Protein AF-A0A8H3QFB9-F1 (afdb_monomer)

Organism: NCBI:txid94130

Foldseek 3Di:
DKAKDFDADPVRHTPDIDIDDDPDDDDPLVSDLCNVVVVVVVDDPPDDDDDDDPPPLNVVLVVLVVVLVVLVVVVVLVVVLVVPPVVVCPVVDDDDDDCVVSVCVVVVVVPPDDPPDPVSVVVVVVSVCSVVQVPPWLVVVCVVCVVVNPPQAPPQQSPHRTGPVCVVPVPSCPVVVVVVVVVSVVVSVVSVVVSVVSSVVPPDD

Sequence (205 aa):
MGTGWVILNEEEEVMLECSSSITDWPSSIRAELVAILSAILVLQTGQKVNIFTDSQAAIDSIKHIRKFMDNLCEATLDAVWSFNRVYRSIFSEPIDIIEIEVIWALFKKNTGFNCTTSTINNRFIKYLKLTNYLLSTLEIMKERRYNLYGDIKCRVCYEENENDNHIIYCQQFKKKWLTVANNIMCKHNQLPKEILSQEKHIQLN

Mean predicted aligned error: 14.08 Å

InterPro domains:
  IPR012337 Ribonuclease H-like superfamily [SSF53098] (2-64)
  IPR036397 Ribonuclease H superfamily [G3DSA:3.30.420.10] (1-93)

pLDDT: mean 76.9, std 14.03, range [30.38, 94.25]

Secondary structure (DSSP, 8-state):
-EEEEEEE-TTS-EEEEEEEE--SS--HHHHHHHHHHHHHHHSPTT-------S-HHHHHHHHHHHHHHHHHHHHHHHHHHHH--GGGTGGGS--S---HHHHHHHHHTTTT--S-SHHHHHHHHHHHHHHTT-S--HHHHHHHHHHHHTT---TTTSSS---HHHHHH-GGGHHHHHHHHHHHHHHHHHHHHHHHHHHHHT---

Radius of gyration: 25.37 Å; Cα contacts (8 Å, |Δi|>4): 126; chains: 1; bounding box: 59×43×66 Å

Structure (mmCIF, N/CA/C/O backbone):
data_AF-A0A8H3QFB9-F1
#
_entry.id   AF-A0A8H3QFB9-F1
#
loop_
_atom_site.group_PDB
_atom_site.id
_atom_site.type_symbol
_atom_site.label_atom_id
_atom_site.label_alt_id
_atom_site.label_comp_id
_atom_site.label_asym_id
_atom_site.label_entity_id
_atom_site.label_seq_id
_atom_site.pdbx_PDB_ins_code
_atom_site.Cartn_x
_atom_site.Cartn_y
_atom_site.Cartn_z
_atom_site.occupancy
_atom_site.B_iso_or_equiv
_atom_site.auth_seq_id
_atom_site.auth_comp_id
_atom_site.auth_asym_id
_atom_site.auth_atom_id
_atom_site.pdbx_PDB_model_num
ATOM 1 N N . MET A 1 1 ? -12.890 -14.682 28.237 1.00 82.88 1 MET A N 1
ATOM 2 C CA . MET A 1 1 ? -12.831 -13.241 28.592 1.00 82.88 1 MET A CA 1
ATOM 3 C C . MET A 1 1 ? -14.130 -12.592 28.155 1.00 82.88 1 MET A C 1
ATOM 5 O O . MET A 1 1 ? -14.660 -13.018 27.135 1.00 82.88 1 MET A O 1
ATOM 9 N N . GLY A 1 2 ? -14.663 -11.646 28.930 1.00 86.94 2 GLY A N 1
ATOM 10 C CA . GLY A 1 2 ? -15.870 -10.907 28.546 1.00 86.94 2 GLY A CA 1
ATOM 11 C C . GLY A 1 2 ? -15.562 -9.888 27.451 1.00 86.94 2 GLY A C 1
ATOM 12 O O . GLY A 1 2 ? -14.459 -9.358 27.415 1.00 86.94 2 GLY A O 1
ATOM 13 N N . THR A 1 3 ? -16.512 -9.651 26.557 1.00 90.25 3 THR A N 1
ATOM 14 C CA . THR A 1 3 ? -16.472 -8.598 25.536 1.00 90.25 3 THR A CA 1
ATOM 15 C C . THR A 1 3 ? -17.850 -7.950 25.486 1.00 90.25 3 THR A C 1
ATOM 17 O O . THR A 1 3 ? -18.864 -8.636 25.637 1.00 90.25 3 THR A O 1
ATOM 20 N N . GLY A 1 4 ? -17.907 -6.636 25.324 1.00 91.00 4 GLY A N 1
ATOM 21 C CA . GLY A 1 4 ? -19.175 -5.932 25.273 1.00 91.00 4 GLY A CA 1
ATOM 22 C C . GLY A 1 4 ? -19.023 -4.503 24.794 1.00 91.00 4 GLY A C 1
ATOM 23 O O . GLY A 1 4 ? -17.932 -3.941 24.814 1.00 91.00 4 GLY A O 1
ATOM 24 N N . TRP A 1 5 ? -20.126 -3.945 24.322 1.00 94.00 5 TRP A N 1
ATOM 25 C CA . TRP A 1 5 ? -20.202 -2.586 23.806 1.00 94.00 5 TRP A CA 1
ATOM 26 C C . TRP A 1 5 ? -21.625 -2.060 23.942 1.00 94.00 5 TRP A C 1
ATOM 28 O O . TRP A 1 5 ? -22.583 -2.827 24.055 1.00 94.00 5 TRP A O 1
ATOM 38 N N . VAL A 1 6 ? -21.746 -0.737 23.901 1.00 94.25 6 VAL A N 1
ATOM 39 C CA . VAL A 1 6 ? -23.019 -0.022 23.943 1.00 94.25 6 VAL A CA 1
ATOM 40 C C . VAL A 1 6 ? -22.997 1.058 22.862 1.00 94.25 6 VAL A C 1
ATOM 42 O O . VAL A 1 6 ? -22.001 1.763 22.706 1.00 94.25 6 VAL A O 1
ATOM 45 N N . ILE A 1 7 ? -24.077 1.163 22.094 1.00 91.94 7 ILE A N 1
ATOM 46 C CA . ILE A 1 7 ? -24.324 2.230 21.124 1.00 91.94 7 ILE A CA 1
ATOM 47 C C . ILE A 1 7 ? -25.283 3.219 21.773 1.00 91.94 7 ILE A C 1
ATOM 49 O O . ILE A 1 7 ? -26.363 2.835 22.226 1.00 91.94 7 ILE A O 1
ATOM 53 N N . LEU A 1 8 ? -24.882 4.486 21.788 1.00 90.88 8 LEU A N 1
ATOM 54 C CA . LEU A 1 8 ? -25.656 5.588 22.343 1.00 90.88 8 LEU A CA 1
ATOM 55 C C . LEU A 1 8 ? -26.260 6.439 21.219 1.00 90.88 8 LEU A C 1
ATOM 57 O O . LEU A 1 8 ? -25.670 6.543 20.139 1.00 90.88 8 LEU A O 1
ATOM 61 N N . ASN A 1 9 ? -27.418 7.049 21.474 1.00 86.69 9 ASN A N 1
ATOM 62 C CA . ASN A 1 9 ? -27.975 8.098 20.618 1.00 86.69 9 ASN A CA 1
ATOM 63 C C . ASN A 1 9 ? -27.290 9.458 20.893 1.00 86.69 9 ASN A C 1
ATOM 65 O O . ASN A 1 9 ? -26.352 9.556 21.686 1.00 86.69 9 ASN A O 1
ATOM 69 N N . GLU A 1 10 ? -27.749 10.521 20.226 1.00 84.25 10 GLU A N 1
ATOM 70 C CA . GLU A 1 10 ? -27.222 11.883 20.426 1.00 84.25 10 GLU A CA 1
ATOM 71 C C . GLU A 1 10 ? -27.483 12.443 21.837 1.00 84.25 10 GLU A C 1
ATOM 73 O O . GLU A 1 10 ? -26.782 13.353 22.270 1.00 84.25 10 GLU A O 1
ATOM 78 N N . GLU A 1 11 ? -28.453 11.882 22.558 1.00 89.81 11 GLU A N 1
ATOM 79 C CA . GLU A 1 11 ? -28.841 12.254 23.923 1.00 89.81 11 GLU A CA 1
ATOM 80 C C . GLU A 1 11 ? -28.159 11.364 24.986 1.00 89.81 11 GLU A C 1
ATOM 82 O O . GLU A 1 11 ? -28.537 11.389 26.153 1.00 89.81 11 GLU A O 1
ATOM 87 N N . GLU A 1 12 ? -27.142 10.588 24.588 1.00 84.06 12 GLU A N 1
ATOM 88 C CA . GLU A 1 12 ? -26.411 9.622 25.425 1.00 84.06 12 GLU A CA 1
ATOM 89 C C . GLU A 1 12 ? -27.271 8.473 25.992 1.00 84.06 12 GLU A C 1
ATOM 91 O O . GLU A 1 12 ? -26.855 7.758 26.905 1.00 84.06 12 GLU A O 1
ATOM 96 N N . GLU A 1 13 ? -28.448 8.227 25.420 1.00 87.38 13 GLU A N 1
ATOM 97 C CA . GLU A 1 13 ? -29.296 7.094 25.782 1.00 87.38 13 GLU A CA 1
ATOM 98 C C . GLU A 1 13 ? -28.889 5.824 25.031 1.00 87.38 13 GLU A C 1
ATOM 100 O O . GLU A 1 13 ? -28.522 5.843 23.852 1.00 87.38 13 GLU A O 1
ATOM 105 N N . VAL A 1 14 ? -29.002 4.683 25.712 1.00 89.81 14 VAL A N 1
ATOM 106 C CA . VAL A 1 14 ? -28.642 3.373 25.163 1.00 89.81 14 VAL A CA 1
ATOM 107 C C . VAL A 1 14 ? -29.623 2.951 24.070 1.00 89.81 14 VAL A C 1
ATOM 109 O O . VAL A 1 14 ? -30.785 2.658 24.340 1.00 89.81 14 VAL A O 1
ATOM 112 N N . MET A 1 15 ? -29.135 2.855 22.833 1.00 88.94 15 MET A N 1
ATOM 113 C CA . MET A 1 15 ? -29.892 2.315 21.699 1.00 88.94 15 MET A CA 1
ATOM 114 C C . MET A 1 15 ? -29.749 0.800 21.575 1.00 88.94 15 MET A C 1
ATOM 116 O O . MET A 1 15 ? -30.702 0.097 21.245 1.00 88.94 15 MET A O 1
ATOM 120 N N . LEU A 1 16 ? -28.527 0.307 21.767 1.00 89.94 16 LEU A N 1
ATOM 121 C CA . LEU A 1 16 ? -28.176 -1.097 21.610 1.00 89.94 16 LEU A CA 1
ATOM 122 C C . LEU A 1 16 ? -27.016 -1.433 22.530 1.00 89.94 16 LEU A C 1
ATOM 124 O O . LEU A 1 16 ? -26.072 -0.661 22.656 1.00 89.94 16 LEU A O 1
ATOM 128 N N . GLU A 1 17 ? -27.054 -2.621 23.106 1.00 92.38 17 GLU A N 1
ATOM 129 C CA . GLU A 1 17 ? -25.965 -3.155 23.905 1.00 92.38 17 GLU A CA 1
ATOM 130 C C . GLU A 1 17 ? -25.707 -4.608 23.532 1.00 92.38 17 GLU A C 1
ATOM 132 O O . GLU A 1 17 ? -26.606 -5.353 23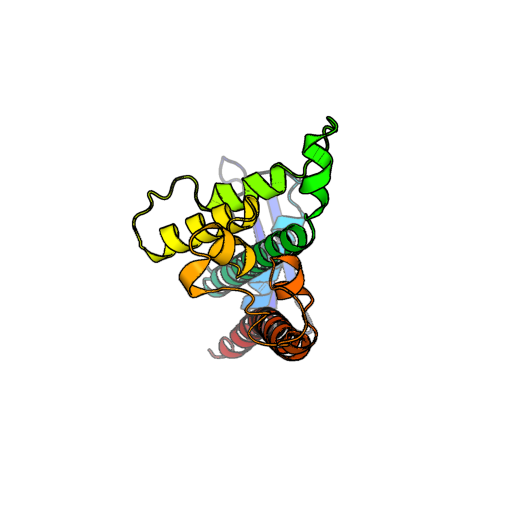.133 1.00 92.38 17 GLU A O 1
ATOM 137 N N . CYS A 1 18 ? -24.452 -5.014 23.654 1.00 91.88 18 CYS A N 1
ATOM 138 C CA . CYS A 1 18 ? -24.047 -6.393 23.484 1.00 91.88 18 CYS A CA 1
ATOM 139 C C . CYS A 1 18 ? -23.084 -6.760 24.601 1.00 91.88 18 CYS A C 1
ATOM 141 O O . CYS A 1 18 ? -22.147 -6.023 24.901 1.00 91.88 18 CYS A O 1
ATOM 143 N N . SER A 1 19 ? -23.296 -7.931 25.190 1.00 91.12 19 SER A N 1
ATOM 144 C CA . SER A 1 19 ? -22.340 -8.567 26.084 1.00 91.12 19 SER A CA 1
ATOM 145 C C . SER A 1 19 ? -22.215 -10.034 25.698 1.00 91.12 19 SER A C 1
ATOM 147 O O . SER A 1 19 ? -23.200 -10.730 25.451 1.00 91.12 19 SER A O 1
ATOM 149 N N . SER A 1 20 ? -20.983 -10.511 25.579 1.00 88.56 20 SER A N 1
ATOM 150 C CA . SER A 1 20 ? -20.698 -11.905 25.266 1.00 88.56 20 SER A CA 1
ATOM 151 C C . SER A 1 20 ? -19.375 -12.340 25.886 1.00 88.56 20 SER A C 1
ATOM 153 O O . SER A 1 20 ? -18.656 -11.557 26.514 1.00 88.56 20 SER A O 1
ATOM 155 N N . SER A 1 21 ? -19.055 -13.624 25.756 1.00 87.44 21 SER A N 1
ATOM 156 C CA . SER A 1 21 ? -17.785 -14.171 26.212 1.00 87.44 21 SER A CA 1
ATOM 157 C C . SER A 1 21 ? -17.059 -14.860 25.065 1.00 87.44 21 SER A C 1
ATOM 159 O O . SER A 1 21 ? -17.649 -15.587 24.272 1.00 87.44 21 SER A O 1
ATOM 161 N N . ILE A 1 22 ? -15.754 -14.616 24.982 1.00 83.56 22 ILE A N 1
ATOM 162 C CA . ILE A 1 22 ? -14.868 -15.304 24.045 1.00 83.56 22 ILE A CA 1
ATOM 163 C C . ILE A 1 22 ? -14.339 -16.557 24.735 1.00 83.56 22 ILE A C 1
ATOM 165 O O . ILE A 1 22 ? -13.673 -16.458 25.780 1.00 83.56 22 ILE A O 1
ATOM 169 N N . THR A 1 23 ? -14.628 -17.711 24.134 1.00 79.44 23 THR A N 1
ATOM 170 C CA . THR A 1 23 ? -14.098 -19.026 24.509 1.00 79.44 23 THR A CA 1
ATOM 171 C C . THR A 1 23 ? -12.857 -19.369 23.677 1.00 79.44 23 THR A C 1
ATOM 173 O O . THR A 1 23 ? -12.558 -18.715 22.680 1.00 79.44 23 THR A O 1
ATOM 176 N N . ASP A 1 24 ? -12.083 -20.358 24.128 1.00 76.75 24 ASP A N 1
ATOM 177 C CA . ASP A 1 24 ? -10.921 -20.953 23.436 1.00 76.75 24 ASP A CA 1
ATOM 178 C C . ASP A 1 24 ? -9.640 -20.100 23.342 1.00 76.75 24 ASP A C 1
ATOM 180 O O . ASP A 1 24 ? -8.546 -20.640 23.495 1.00 76.75 24 ASP A O 1
ATOM 184 N N . TRP A 1 25 ? -9.730 -18.776 23.169 1.00 68.12 25 TRP A N 1
ATOM 185 C CA . TRP A 1 25 ? -8.552 -17.898 23.028 1.00 68.12 25 TRP A CA 1
ATOM 186 C C . TRP A 1 25 ? -8.627 -16.608 23.869 1.00 68.12 25 TRP A C 1
ATOM 188 O O . TRP A 1 25 ? -8.641 -15.502 23.315 1.00 68.12 25 TRP A O 1
ATOM 198 N N . PRO A 1 26 ? -8.669 -16.706 25.211 1.00 72.31 26 PRO A N 1
ATOM 199 C CA . PRO A 1 26 ? -8.876 -15.554 26.082 1.00 72.31 26 PRO A CA 1
ATOM 200 C C . PRO A 1 26 ? -7.644 -14.629 26.120 1.00 72.31 26 PRO A C 1
ATOM 202 O O . PRO A 1 26 ? -6.611 -14.965 26.691 1.00 72.31 26 PRO A O 1
ATOM 205 N N . SER A 1 27 ? -7.769 -13.431 25.546 1.00 83.88 27 SER A N 1
ATOM 206 C CA . SER A 1 27 ? -6.822 -12.317 25.692 1.00 83.88 27 SER A CA 1
ATOM 207 C C . SER A 1 27 ? -7.600 -11.008 25.789 1.00 83.88 27 SER A C 1
ATOM 209 O O . SER A 1 27 ? -8.580 -10.839 25.062 1.00 83.88 27 SER A O 1
ATOM 211 N N . SER A 1 28 ? -7.155 -10.094 26.657 1.00 81.12 28 SER A N 1
ATOM 212 C CA . SER A 1 28 ? -7.817 -8.800 26.874 1.00 81.12 28 SER A CA 1
ATOM 213 C C . SER A 1 28 ? -7.890 -7.999 25.568 1.00 81.12 28 SER A C 1
ATOM 215 O O . SER A 1 28 ? -8.970 -7.628 25.129 1.00 81.12 28 SER A O 1
ATOM 217 N N . ILE A 1 29 ? -6.785 -7.905 24.819 1.00 83.31 29 ILE A N 1
ATOM 218 C CA . ILE A 1 29 ? -6.758 -7.220 23.511 1.00 83.31 29 ILE A CA 1
ATOM 219 C C . ILE A 1 29 ? -7.732 -7.838 22.510 1.00 83.31 29 ILE A C 1
ATOM 221 O O . ILE A 1 29 ? -8.355 -7.125 21.730 1.00 83.31 29 ILE A O 1
ATOM 225 N N . ARG A 1 30 ? -7.870 -9.167 22.507 1.00 83.81 30 ARG A N 1
ATOM 226 C CA . ARG A 1 30 ? -8.796 -9.842 21.590 1.00 83.81 30 ARG A CA 1
ATOM 227 C C . ARG A 1 30 ? -10.241 -9.549 21.953 1.00 83.81 30 ARG A C 1
ATOM 229 O O . ARG A 1 30 ? -11.041 -9.348 21.051 1.00 83.81 30 ARG A O 1
ATOM 236 N N . ALA A 1 31 ? -10.561 -9.493 23.243 1.00 87.88 31 ALA A N 1
ATOM 237 C CA . ALA A 1 31 ? -11.881 -9.086 23.702 1.00 87.88 31 ALA A CA 1
ATOM 238 C C . ALA A 1 31 ? -12.228 -7.657 23.271 1.00 87.88 31 ALA A C 1
ATOM 240 O O . ALA A 1 31 ? -13.331 -7.436 22.774 1.00 87.88 31 ALA A O 1
ATOM 241 N N . GLU A 1 32 ? -11.267 -6.741 23.360 1.00 88.69 32 GLU A N 1
ATOM 242 C CA . GLU A 1 32 ? -11.412 -5.348 22.925 1.00 88.69 32 GLU A CA 1
ATOM 243 C C . GLU A 1 32 ? -11.567 -5.229 21.401 1.00 88.69 32 GLU A C 1
ATOM 245 O O . GLU A 1 32 ? -12.489 -4.588 20.900 1.00 88.69 32 GLU A O 1
ATOM 250 N N . LEU A 1 33 ? -10.716 -5.910 20.626 1.00 88.56 33 LEU A N 1
ATOM 251 C CA . LEU A 1 33 ? -10.814 -5.910 19.163 1.00 88.56 33 LEU A CA 1
ATOM 252 C C . LEU A 1 33 ? -12.122 -6.546 18.672 1.00 88.56 33 LEU A C 1
ATOM 254 O O . LEU A 1 33 ? -12.715 -6.054 17.714 1.00 88.56 33 LEU A O 1
ATOM 258 N N . VAL A 1 34 ? -12.592 -7.613 19.325 1.00 89.31 34 VAL A N 1
ATOM 259 C CA . VAL A 1 34 ? -13.883 -8.248 19.019 1.00 89.31 34 VAL A CA 1
ATOM 260 C C . VAL A 1 34 ? -15.050 -7.345 19.415 1.00 89.31 34 VAL A C 1
ATOM 262 O O . VAL A 1 34 ? -16.023 -7.290 18.663 1.00 89.31 34 VAL A O 1
ATOM 265 N N . ALA A 1 35 ? -14.958 -6.595 20.518 1.00 91.50 35 ALA A N 1
ATOM 266 C CA . ALA A 1 35 ? -15.971 -5.603 20.883 1.00 91.50 35 ALA A CA 1
ATOM 267 C C . ALA A 1 35 ? -16.107 -4.548 19.775 1.00 91.50 35 ALA A C 1
ATOM 269 O O . ALA A 1 35 ? -17.200 -4.326 19.261 1.00 91.50 35 ALA A O 1
ATOM 270 N N . ILE A 1 36 ? -14.983 -3.983 19.323 1.00 91.75 36 ILE A N 1
ATOM 271 C CA . ILE A 1 36 ? -14.958 -2.987 18.243 1.00 91.75 36 ILE A CA 1
ATOM 272 C C . ILE A 1 36 ? -15.485 -3.579 16.928 1.00 91.75 36 ILE A C 1
ATOM 274 O O . ILE A 1 36 ? -16.314 -2.965 16.259 1.00 91.75 36 ILE A O 1
ATOM 278 N N . LEU A 1 37 ? -15.022 -4.772 16.539 1.00 89.81 37 LEU A N 1
ATOM 279 C CA . LEU A 1 37 ? -15.422 -5.402 15.279 1.00 89.81 37 LEU A CA 1
ATOM 280 C C . LEU A 1 37 ? -16.913 -5.757 15.273 1.00 89.81 37 LEU A C 1
ATOM 282 O O . LEU A 1 37 ? -17.599 -5.487 14.290 1.00 89.81 37 LEU A O 1
ATOM 286 N N . SER A 1 38 ? -17.418 -6.337 16.363 1.00 90.56 38 SER A N 1
ATOM 287 C CA . SER A 1 38 ? -18.836 -6.683 16.488 1.00 90.56 38 SER A CA 1
ATOM 288 C C . SER A 1 38 ? -19.728 -5.444 16.534 1.00 90.56 38 SER A C 1
ATOM 290 O O . SER A 1 38 ? -20.775 -5.464 15.897 1.00 90.56 38 SER A O 1
ATOM 292 N N . ALA A 1 39 ? -19.293 -4.346 17.162 1.00 90.62 39 ALA A N 1
ATOM 293 C CA . ALA A 1 39 ? -20.000 -3.068 17.094 1.00 90.62 39 ALA A CA 1
ATOM 294 C C . ALA A 1 39 ? -20.088 -2.546 15.649 1.00 90.62 39 ALA A C 1
ATOM 296 O O . ALA A 1 39 ? -21.168 -2.184 15.193 1.00 90.62 39 ALA A O 1
ATOM 297 N N . ILE A 1 40 ? -18.981 -2.573 14.890 1.00 89.25 40 ILE A N 1
ATOM 298 C CA . ILE A 1 40 ? -18.956 -2.130 13.483 1.00 89.25 40 ILE A CA 1
ATOM 299 C C . ILE A 1 40 ? -19.872 -2.984 12.597 1.00 89.25 40 ILE A C 1
ATOM 301 O O . ILE A 1 40 ? -20.506 -2.446 11.694 1.00 89.25 40 ILE A O 1
ATOM 305 N N . LEU A 1 41 ? -19.968 -4.293 12.851 1.00 88.88 41 LEU A N 1
ATOM 306 C CA . LEU A 1 41 ? -20.817 -5.204 12.073 1.00 88.88 41 LEU A CA 1
ATOM 307 C C . LEU A 1 41 ? -22.317 -4.906 12.197 1.00 88.88 41 LEU A C 1
ATOM 309 O O . LEU A 1 41 ? -23.075 -5.266 11.299 1.00 88.88 41 LEU A O 1
ATOM 313 N N . VAL A 1 42 ? -22.746 -4.272 13.290 1.00 89.62 42 VAL A N 1
ATOM 314 C CA . VAL A 1 42 ? -24.153 -3.905 13.515 1.00 89.62 42 VAL A CA 1
ATOM 315 C C . VAL A 1 42 ? -24.489 -2.535 12.902 1.00 89.62 42 VAL A C 1
ATOM 317 O O . VAL A 1 42 ? -25.660 -2.227 12.684 1.00 89.62 42 VAL A O 1
ATOM 320 N N . LEU A 1 43 ? -23.481 -1.720 12.571 1.00 86.12 43 LEU A N 1
ATOM 321 C CA . LEU A 1 43 ? -23.670 -0.420 11.924 1.00 86.12 43 LEU A CA 1
ATOM 322 C C . LEU A 1 43 ? -24.014 -0.574 10.437 1.00 86.12 43 LEU A C 1
ATOM 324 O O . LEU A 1 43 ? -23.492 -1.446 9.740 1.00 86.12 43 LEU A O 1
ATOM 328 N N . GLN A 1 44 ? -24.858 0.319 9.914 1.00 81.06 44 GLN A N 1
ATOM 329 C CA . GLN A 1 44 ? -25.160 0.346 8.484 1.00 81.06 44 GLN A CA 1
ATOM 330 C C . GLN A 1 44 ? -23.994 0.952 7.694 1.00 81.06 44 GLN A C 1
ATOM 332 O O . GLN A 1 44 ? -23.303 1.876 8.136 1.00 81.06 44 GLN A O 1
ATOM 337 N N . THR A 1 45 ? -23.797 0.465 6.470 1.00 82.50 45 THR A N 1
ATOM 338 C CA . THR A 1 45 ? -22.771 0.986 5.563 1.00 82.50 45 THR A CA 1
ATOM 339 C C . THR A 1 45 ? -23.006 2.466 5.256 1.00 82.50 45 THR A C 1
ATOM 341 O O . THR A 1 45 ? -24.103 2.847 4.856 1.00 82.50 45 THR A O 1
ATOM 344 N N . GLY A 1 46 ? -21.964 3.292 5.386 1.00 77.81 46 GLY A N 1
ATOM 345 C CA . GLY A 1 46 ? -22.009 4.726 5.068 1.00 77.81 46 GLY A CA 1
ATOM 346 C C . GLY A 1 46 ? -22.300 5.646 6.258 1.00 77.81 46 GLY A C 1
ATOM 347 O O . GLY A 1 46 ? -22.214 6.864 6.109 1.00 77.81 46 GLY A O 1
ATOM 348 N N . GLN A 1 47 ? -22.585 5.100 7.443 1.00 81.25 47 GLN A N 1
ATOM 349 C CA . GLN A 1 47 ? -22.733 5.896 8.660 1.00 81.25 47 GLN A CA 1
ATOM 350 C C . GLN A 1 47 ? -21.369 6.335 9.213 1.00 81.25 47 GLN A C 1
ATOM 352 O O . GLN A 1 47 ? -20.389 5.587 9.182 1.00 81.25 47 GLN A O 1
ATOM 357 N N . LYS A 1 48 ? -21.305 7.560 9.746 1.00 85.94 48 LYS A N 1
ATOM 358 C CA . LYS A 1 48 ? -20.132 8.071 10.462 1.00 85.94 48 LYS A CA 1
ATOM 359 C C . LYS A 1 48 ? -20.350 7.877 11.958 1.00 85.94 48 LYS A C 1
ATOM 361 O O . LYS A 1 48 ? -21.258 8.478 12.519 1.00 85.94 48 LYS A O 1
ATOM 366 N N . VAL A 1 49 ? -19.506 7.064 12.586 1.00 85.31 49 VAL A N 1
ATOM 367 C CA . VAL A 1 49 ? -19.618 6.713 14.008 1.00 85.31 49 VAL A CA 1
ATOM 368 C C . VAL A 1 49 ? -18.298 6.980 14.721 1.00 85.31 49 VAL A C 1
ATOM 370 O O . VAL A 1 49 ? -17.224 6.738 14.167 1.00 85.31 49 VAL A O 1
ATOM 373 N N . ASN A 1 50 ? -18.391 7.483 15.950 1.00 89.62 50 ASN A N 1
ATOM 374 C CA . ASN A 1 50 ? -17.257 7.652 16.851 1.00 89.62 50 ASN A CA 1
ATOM 375 C C . ASN A 1 50 ? -17.242 6.477 17.834 1.00 89.62 50 ASN A C 1
ATOM 377 O O . ASN A 1 50 ? -18.205 6.276 18.566 1.00 89.62 50 ASN A O 1
ATOM 381 N N . ILE A 1 51 ? -16.160 5.698 17.833 1.00 90.19 51 ILE A N 1
ATOM 382 C CA . ILE A 1 51 ? -15.973 4.570 18.753 1.00 90.19 51 ILE A CA 1
ATOM 383 C C . ILE A 1 51 ? -15.022 5.016 19.859 1.00 90.19 51 ILE A C 1
ATOM 385 O O . ILE A 1 51 ? -13.912 5.470 19.570 1.00 90.19 51 ILE A O 1
ATOM 389 N N . PHE A 1 52 ? -15.449 4.860 21.109 1.00 91.25 52 PHE A N 1
ATOM 390 C CA . PHE A 1 52 ? -14.649 5.151 22.294 1.00 91.25 52 PHE A CA 1
ATOM 391 C C . PHE A 1 52 ? -14.241 3.837 22.964 1.00 91.25 52 PHE A C 1
ATOM 393 O O . PHE A 1 52 ? -15.072 2.965 23.192 1.00 91.25 52 PHE A O 1
ATOM 400 N N . THR A 1 53 ? -12.950 3.687 23.243 1.00 91.06 53 THR A N 1
ATOM 401 C CA . THR A 1 53 ? -12.364 2.540 23.950 1.00 91.06 53 THR A CA 1
ATOM 402 C C . THR A 1 53 ? -11.198 3.057 24.785 1.00 91.06 53 THR A C 1
ATOM 404 O O . THR A 1 53 ? -10.482 3.968 24.361 1.00 91.06 53 THR A O 1
ATOM 407 N N . ASP A 1 54 ? -11.019 2.501 25.976 1.00 90.50 54 ASP A N 1
ATOM 408 C CA . ASP A 1 54 ? -9.877 2.751 26.857 1.00 90.50 54 ASP A CA 1
ATOM 409 C C . ASP A 1 54 ? -8.674 1.847 26.522 1.00 90.50 54 ASP A C 1
ATOM 411 O O . ASP A 1 54 ? -7.558 2.068 27.002 1.00 90.50 54 ASP A O 1
ATOM 415 N N . SER A 1 55 ? -8.860 0.867 25.633 1.00 89.81 55 SER A N 1
ATOM 416 C CA . SER A 1 55 ? -7.816 -0.056 25.205 1.00 89.81 55 SER A CA 1
ATOM 417 C C . SER A 1 55 ? -6.859 0.585 24.200 1.00 89.81 55 SER A C 1
ATOM 419 O O . SER A 1 55 ? -6.994 0.470 22.976 1.00 89.81 55 SER A O 1
ATOM 421 N N . GLN A 1 56 ? -5.809 1.219 24.725 1.00 86.12 56 GLN A N 1
ATOM 422 C CA . GLN A 1 56 ? -4.733 1.799 23.915 1.00 86.12 56 GLN A CA 1
ATOM 423 C C . GLN A 1 56 ? -4.086 0.763 22.974 1.00 86.12 56 GLN A C 1
ATOM 425 O O . GLN A 1 56 ? -3.780 1.068 21.821 1.00 86.12 56 GLN A O 1
ATOM 430 N N . ALA A 1 57 ? -3.957 -0.489 23.423 1.00 85.31 57 ALA A N 1
ATOM 431 C CA . ALA A 1 57 ? -3.424 -1.583 22.614 1.00 85.31 57 ALA A CA 1
ATOM 432 C C . ALA A 1 57 ? -4.314 -1.924 21.401 1.00 85.31 57 ALA A C 1
ATOM 434 O O . ALA A 1 57 ? -3.796 -2.187 20.310 1.00 85.31 57 ALA A O 1
ATOM 435 N N . ALA A 1 58 ? -5.644 -1.889 21.555 1.00 86.75 58 ALA A N 1
ATOM 436 C CA . ALA A 1 58 ? -6.575 -2.086 20.444 1.00 86.75 58 ALA A CA 1
ATOM 437 C C . ALA A 1 58 ? -6.496 -0.924 19.440 1.00 86.75 58 ALA A C 1
ATOM 439 O O . ALA A 1 58 ? -6.416 -1.153 18.228 1.00 86.75 58 ALA A O 1
ATOM 440 N N . ILE A 1 59 ? -6.426 0.319 19.936 1.00 88.38 59 ILE A N 1
ATOM 441 C CA . ILE A 1 59 ? -6.256 1.523 19.108 1.00 88.38 59 ILE A CA 1
ATOM 442 C C . ILE A 1 59 ? -4.985 1.425 18.258 1.00 88.38 59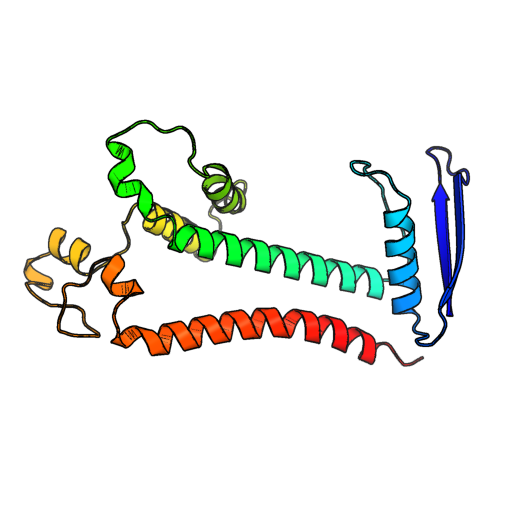 ILE A C 1
ATOM 444 O O . ILE A 1 59 ? -5.021 1.671 17.047 1.00 88.38 59 ILE A O 1
ATOM 448 N N . ASP A 1 60 ? -3.858 1.070 18.870 1.00 87.25 60 ASP A N 1
ATOM 449 C CA . ASP A 1 60 ? -2.580 1.008 18.165 1.00 87.25 60 ASP A CA 1
ATOM 450 C C . ASP A 1 60 ? -2.557 -0.129 17.138 1.00 87.25 60 ASP A C 1
ATOM 452 O O . ASP A 1 60 ? -2.142 0.089 15.996 1.00 87.25 60 ASP A O 1
ATOM 456 N N . SER A 1 61 ? -3.131 -1.288 17.468 1.00 84.69 61 SER A N 1
ATO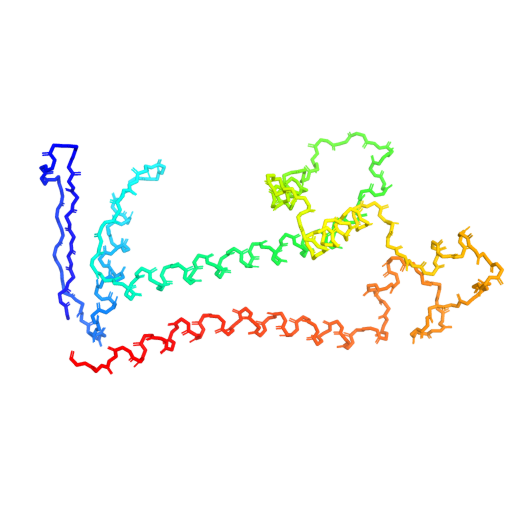M 457 C CA . SER A 1 61 ? -3.302 -2.402 16.524 1.00 84.69 61 SER A CA 1
ATOM 458 C C . SER A 1 61 ? -4.089 -1.980 15.273 1.00 84.69 61 SER A C 1
ATOM 460 O O . SER A 1 61 ? -3.653 -2.225 14.145 1.00 84.69 61 SER A O 1
ATOM 462 N N . ILE A 1 62 ? -5.206 -1.260 15.438 1.00 87.31 62 ILE A N 1
ATOM 463 C CA . ILE A 1 62 ? -6.018 -0.751 14.318 1.00 87.31 62 ILE A CA 1
ATOM 464 C C . ILE A 1 62 ? -5.237 0.269 13.475 1.00 87.31 62 ILE A C 1
ATOM 466 O O . ILE A 1 62 ? -5.298 0.231 12.242 1.00 87.31 62 ILE A O 1
ATOM 470 N N . LYS A 1 63 ? -4.469 1.172 14.104 1.00 86.81 63 LYS A N 1
ATOM 471 C CA . LYS A 1 63 ? -3.604 2.122 13.377 1.00 86.81 63 LYS A CA 1
ATOM 472 C C . LYS A 1 63 ? -2.558 1.394 12.532 1.00 86.81 63 LYS A C 1
ATOM 474 O O . LYS A 1 63 ? -2.325 1.785 11.385 1.00 86.81 63 LYS A O 1
ATOM 479 N N . HIS A 1 64 ? -1.950 0.338 13.068 1.00 83.12 64 HIS A N 1
ATOM 480 C CA . HIS A 1 64 ? -0.987 -0.482 12.337 1.00 83.12 64 HIS A CA 1
ATOM 481 C C . HIS A 1 64 ? -1.626 -1.184 11.133 1.00 83.12 64 HIS A C 1
ATOM 483 O O . HIS A 1 64 ? -1.063 -1.126 10.037 1.00 83.12 64 HIS A O 1
ATOM 489 N N . ILE A 1 65 ? -2.823 -1.762 11.293 1.00 82.62 65 ILE A N 1
ATOM 490 C CA . ILE A 1 65 ? -3.583 -2.374 10.190 1.00 82.62 65 ILE A CA 1
ATOM 491 C C . ILE A 1 65 ? -3.905 -1.338 9.107 1.00 82.62 65 ILE A C 1
ATOM 493 O O . ILE A 1 65 ? -3.687 -1.596 7.926 1.00 82.62 65 ILE A O 1
ATOM 497 N N . ARG A 1 66 ? -4.357 -0.136 9.482 1.00 83.62 66 ARG A N 1
ATOM 498 C CA . ARG A 1 66 ? -4.641 0.935 8.513 1.00 83.62 66 ARG A CA 1
ATOM 499 C C . ARG A 1 66 ? -3.399 1.322 7.712 1.00 83.62 66 ARG A C 1
ATOM 501 O O . ARG A 1 66 ? -3.449 1.363 6.490 1.00 83.62 66 ARG A O 1
ATOM 508 N N . LYS A 1 67 ? -2.263 1.509 8.389 1.00 82.00 67 LYS A N 1
ATOM 509 C CA . LYS A 1 67 ? -0.982 1.802 7.732 1.00 82.00 67 LYS A CA 1
ATOM 510 C C . LYS A 1 67 ? -0.542 0.673 6.796 1.00 82.00 67 LYS A C 1
ATOM 512 O O . LYS A 1 67 ? 0.024 0.935 5.737 1.00 82.00 67 LYS A O 1
ATOM 517 N N . PHE A 1 68 ? -0.776 -0.582 7.181 1.00 78.31 68 PHE A N 1
ATOM 518 C CA . PHE A 1 68 ? -0.516 -1.732 6.320 1.00 78.31 68 PHE A CA 1
ATOM 519 C C . PHE A 1 68 ? -1.365 -1.685 5.042 1.00 78.31 68 PHE A C 1
ATOM 521 O O . PHE A 1 68 ? -0.813 -1.816 3.949 1.00 78.31 68 PHE A O 1
ATOM 528 N N . MET A 1 69 ? -2.669 -1.429 5.180 1.00 76.81 69 MET A N 1
ATOM 529 C CA . MET A 1 69 ? -3.598 -1.280 4.056 1.00 76.81 69 MET A CA 1
ATOM 530 C C . MET A 1 69 ? -3.190 -0.130 3.131 1.00 76.81 69 MET A C 1
ATOM 532 O O . MET A 1 69 ? -3.114 -0.327 1.922 1.00 76.81 69 MET A O 1
ATOM 536 N N . ASP A 1 70 ? -2.828 1.031 3.682 1.00 78.38 70 ASP A N 1
ATOM 537 C CA . ASP A 1 70 ? -2.350 2.172 2.894 1.00 78.38 70 ASP A CA 1
ATOM 538 C C . ASP A 1 70 ? -1.101 1.816 2.076 1.00 78.38 70 ASP A C 1
ATOM 540 O O . ASP A 1 70 ? -1.000 2.171 0.902 1.00 78.38 70 ASP A O 1
ATOM 544 N N . ASN A 1 71 ? -0.155 1.083 2.672 1.00 76.75 71 ASN A N 1
ATOM 545 C CA . ASN A 1 71 ? 1.056 0.646 1.978 1.00 76.75 71 ASN A CA 1
ATOM 546 C C . ASN A 1 71 ? 0.759 -0.365 0.860 1.00 76.75 71 ASN A C 1
ATOM 548 O O . ASN A 1 71 ? 1.431 -0.339 -0.170 1.00 76.75 71 ASN A O 1
ATOM 552 N N . LEU A 1 72 ? -0.207 -1.270 1.053 1.00 74.81 72 LEU A N 1
ATOM 553 C CA . LEU A 1 72 ? -0.638 -2.206 0.010 1.00 74.81 72 LEU A CA 1
ATOM 554 C C . LEU A 1 72 ? -1.343 -1.483 -1.141 1.00 74.81 72 LEU A C 1
ATOM 556 O O . LEU A 1 72 ? -1.048 -1.761 -2.303 1.00 74.81 72 LEU A O 1
ATOM 560 N N . CYS A 1 73 ? -2.228 -0.535 -0.833 1.00 74.56 73 CYS A N 1
ATOM 561 C CA . CYS A 1 73 ? -2.869 0.308 -1.840 1.00 74.56 73 CYS A CA 1
ATOM 562 C C . CYS A 1 73 ? -1.825 1.080 -2.661 1.00 74.56 73 CYS A C 1
ATOM 564 O O . CYS A 1 73 ? -1.901 1.100 -3.881 1.00 74.56 73 CYS A O 1
ATOM 566 N N . GLU A 1 74 ? -0.785 1.633 -2.031 1.00 72.31 74 GLU A N 1
ATOM 567 C CA . GLU A 1 74 ? 0.302 2.285 -2.774 1.00 72.31 74 GLU A CA 1
ATOM 568 C C . GLU A 1 74 ? 1.068 1.327 -3.679 1.00 72.31 74 GLU A C 1
ATOM 570 O O . GLU A 1 74 ? 1.296 1.629 -4.846 1.00 72.31 74 GLU A O 1
ATOM 575 N N . ALA A 1 75 ? 1.452 0.160 -3.160 1.00 74.56 75 ALA A N 1
ATOM 576 C CA . ALA A 1 75 ? 2.199 -0.819 -3.939 1.00 74.56 75 ALA A CA 1
ATOM 577 C C . ALA A 1 75 ? 1.386 -1.344 -5.135 1.00 74.56 75 ALA A C 1
ATOM 579 O O . ALA A 1 75 ? 1.945 -1.586 -6.204 1.00 74.56 75 ALA A O 1
ATOM 580 N N . THR A 1 76 ? 0.072 -1.509 -4.966 1.00 70.88 76 THR A N 1
ATOM 581 C CA . THR A 1 76 ? -0.834 -1.928 -6.044 1.00 70.88 76 THR A CA 1
ATOM 582 C C . THR A 1 76 ? -1.026 -0.828 -7.081 1.00 70.88 76 THR A C 1
ATOM 584 O O . THR A 1 76 ? -0.911 -1.123 -8.267 1.00 70.88 76 THR A O 1
ATOM 587 N N . LEU A 1 77 ? -1.210 0.432 -6.668 1.00 69.00 77 LEU A N 1
ATOM 588 C CA . LEU A 1 77 ? -1.244 1.576 -7.586 1.00 69.00 77 LEU A CA 1
ATOM 589 C C . LEU A 1 77 ? 0.063 1.683 -8.385 1.00 69.00 77 LEU A C 1
ATOM 591 O O . LEU A 1 77 ? 0.024 1.726 -9.613 1.00 69.00 77 LEU A O 1
ATOM 595 N N . ASP A 1 78 ? 1.221 1.651 -7.718 1.00 68.00 78 ASP A N 1
ATOM 596 C CA . ASP A 1 78 ? 2.539 1.681 -8.369 1.00 68.00 78 ASP A CA 1
ATOM 597 C C . ASP A 1 78 ? 2.707 0.522 -9.377 1.00 68.00 78 ASP A C 1
ATOM 599 O O . ASP A 1 78 ? 3.256 0.706 -10.470 1.00 68.00 78 ASP A O 1
ATOM 603 N N . ALA A 1 79 ? 2.220 -0.679 -9.038 1.00 67.94 79 ALA A N 1
ATOM 604 C CA . ALA A 1 79 ? 2.270 -1.844 -9.916 1.00 67.94 79 ALA A CA 1
ATOM 605 C C . ALA A 1 79 ? 1.367 -1.680 -11.146 1.00 67.94 79 ALA A C 1
ATOM 607 O O . ALA A 1 79 ? 1.860 -1.838 -12.264 1.00 67.94 79 ALA A O 1
ATOM 608 N N . VAL A 1 80 ? 0.091 -1.319 -10.963 1.00 64.69 80 VAL A N 1
ATOM 609 C CA . VAL A 1 80 ? -0.865 -1.047 -12.056 1.00 64.69 80 VAL A CA 1
ATOM 610 C C . VAL A 1 80 ? -0.293 0.004 -13.011 1.00 64.69 80 VAL A C 1
ATOM 612 O O . VAL A 1 80 ? -0.298 -0.196 -14.224 1.00 64.69 80 VAL A O 1
ATOM 615 N N . TRP A 1 81 ? 0.337 1.056 -12.482 1.00 63.19 81 TRP A N 1
ATOM 616 C CA . TRP A 1 81 ? 1.035 2.067 -13.281 1.00 63.19 81 TRP A CA 1
ATOM 617 C C . TRP A 1 81 ? 2.175 1.523 -14.134 1.00 63.19 81 TRP A C 1
ATOM 619 O O . TRP A 1 81 ? 2.310 1.909 -15.293 1.00 63.19 81 TRP A O 1
ATOM 629 N N . SER A 1 82 ? 2.989 0.611 -13.604 1.00 62.12 82 SER A N 1
ATOM 630 C CA . SER A 1 82 ? 4.094 0.014 -14.369 1.00 62.12 82 SER A CA 1
ATOM 631 C C . SER A 1 82 ? 3.623 -0.767 -15.609 1.00 62.12 82 SER A C 1
ATOM 633 O O . SER A 1 82 ? 4.379 -0.913 -16.582 1.00 62.12 82 SER A O 1
ATOM 635 N N . PHE A 1 83 ? 2.368 -1.230 -15.577 1.00 57.22 83 PHE A N 1
ATOM 636 C CA . PHE A 1 83 ? 1.674 -1.899 -16.675 1.00 57.22 83 PHE A CA 1
ATOM 637 C C . PHE A 1 83 ? 0.866 -0.939 -17.552 1.00 57.22 83 PHE A C 1
ATOM 639 O O . PHE A 1 83 ? 0.499 -1.306 -18.668 1.00 57.22 83 PHE A O 1
ATOM 646 N N . ASN A 1 84 ? 0.661 0.306 -17.116 1.00 58.34 84 ASN A N 1
ATOM 647 C CA . ASN A 1 84 ? -0.102 1.324 -17.829 1.00 58.34 84 ASN A CA 1
ATOM 648 C C . ASN A 1 84 ? 0.710 1.981 -18.968 1.00 58.34 84 ASN A C 1
ATOM 650 O O . ASN A 1 84 ? 0.813 3.198 -19.097 1.00 58.34 84 ASN A O 1
ATOM 654 N N . ARG A 1 85 ? 1.355 1.148 -19.795 1.00 54.78 85 ARG A N 1
ATOM 655 C CA . ARG A 1 85 ? 2.187 1.552 -20.946 1.00 54.78 85 ARG A CA 1
ATOM 656 C C . ARG A 1 85 ? 1.394 1.765 -22.235 1.00 54.78 85 ARG A C 1
ATOM 658 O O . ARG A 1 85 ? 1.957 2.216 -23.229 1.00 54.78 85 ARG A O 1
ATOM 665 N N . VAL A 1 86 ? 0.096 1.455 -22.228 1.00 51.72 86 VAL A N 1
ATOM 666 C CA . VAL A 1 86 ? -0.790 1.514 -23.407 1.00 51.72 86 VAL A CA 1
ATOM 667 C C . VAL A 1 86 ? -1.013 2.959 -23.898 1.00 51.72 86 VAL A C 1
ATOM 669 O O . VAL A 1 86 ? -1.376 3.183 -25.047 1.00 51.72 86 VAL A O 1
ATOM 672 N N . TYR A 1 87 ? -0.685 3.973 -23.092 1.00 51.03 87 TYR A N 1
ATOM 673 C CA . TYR A 1 87 ? -0.946 5.382 -23.410 1.00 51.03 87 TYR A CA 1
ATOM 674 C C . TYR A 1 87 ? -0.156 5.994 -24.572 1.00 51.03 87 TYR A C 1
ATOM 676 O O . TYR A 1 87 ? -0.469 7.113 -24.975 1.00 51.03 87 TYR A O 1
ATOM 684 N N . ARG A 1 88 ? 0.831 5.305 -25.162 1.00 49.41 88 ARG A N 1
ATOM 685 C CA . ARG A 1 88 ? 1.557 5.870 -26.314 1.00 49.41 88 ARG A CA 1
ATOM 686 C C . ARG A 1 88 ? 0.792 5.742 -27.639 1.00 49.41 88 ARG A C 1
ATOM 688 O O . ARG A 1 88 ? 1.016 6.570 -28.513 1.00 49.41 88 ARG A O 1
ATOM 695 N N . SER A 1 89 ? -0.129 4.782 -27.788 1.00 48.91 89 SER A N 1
ATOM 696 C CA . SER A 1 89 ? -1.001 4.702 -28.978 1.00 48.91 89 SER A CA 1
ATOM 697 C C . SER A 1 89 ? -2.305 5.498 -28.839 1.00 48.91 89 SER A C 1
ATOM 699 O O . SER A 1 89 ? -3.013 5.675 -29.822 1.00 48.91 89 SER A O 1
ATOM 701 N N . ILE A 1 90 ? -2.620 5.997 -27.638 1.00 46.75 90 ILE A N 1
ATOM 702 C CA . ILE A 1 90 ? -3.910 6.641 -27.322 1.00 46.75 90 ILE A CA 1
ATOM 703 C C . ILE A 1 90 ? -3.933 8.133 -27.688 1.00 46.75 90 ILE A C 1
ATOM 705 O O . ILE A 1 90 ? -4.993 8.680 -27.951 1.00 46.75 90 ILE A O 1
ATOM 709 N N . PHE A 1 91 ? -2.785 8.798 -27.856 1.00 45.25 91 PHE A N 1
ATOM 710 C CA . PHE A 1 91 ? -2.781 10.150 -28.442 1.00 45.25 91 PHE A CA 1
ATOM 711 C C . PHE A 1 91 ? -3.159 10.179 -29.938 1.00 45.25 91 PHE A C 1
ATOM 713 O O . PHE A 1 91 ? -3.143 11.246 -30.548 1.00 45.25 91 PHE A O 1
ATOM 720 N N . SER A 1 92 ? -3.514 9.031 -30.529 1.00 48.22 92 SER A N 1
ATOM 721 C CA . SER A 1 92 ? -4.084 8.940 -31.874 1.00 48.22 92 SER A CA 1
ATOM 722 C C . SER A 1 92 ? -5.594 8.674 -31.906 1.00 48.22 92 SER A C 1
ATOM 724 O O . SER A 1 92 ? -6.178 8.932 -32.953 1.00 48.22 92 SER A O 1
ATOM 726 N N . GLU A 1 93 ? -6.252 8.255 -30.811 1.00 41.44 93 GLU A N 1
ATOM 727 C CA . GLU A 1 93 ? -7.718 8.081 -30.786 1.00 41.44 93 GLU A CA 1
ATOM 728 C C . GLU A 1 93 ? -8.361 8.419 -29.423 1.00 41.44 93 GLU A C 1
ATOM 730 O O . GLU A 1 93 ? -7.830 8.040 -28.376 1.00 41.44 93 GLU A O 1
ATOM 735 N N . PRO A 1 94 ? -9.521 9.106 -29.408 1.00 50.97 94 PRO A N 1
ATOM 736 C CA . PRO A 1 94 ? -10.211 9.492 -28.184 1.00 50.97 94 PRO A CA 1
ATOM 737 C C . PRO A 1 94 ? -11.011 8.306 -27.627 1.00 50.97 94 PRO A C 1
ATOM 739 O O . PRO A 1 94 ? -12.031 7.925 -28.197 1.00 50.97 94 PRO A O 1
ATOM 742 N N . ILE A 1 95 ? -10.570 7.724 -26.508 1.00 48.12 95 ILE A N 1
ATOM 743 C CA . I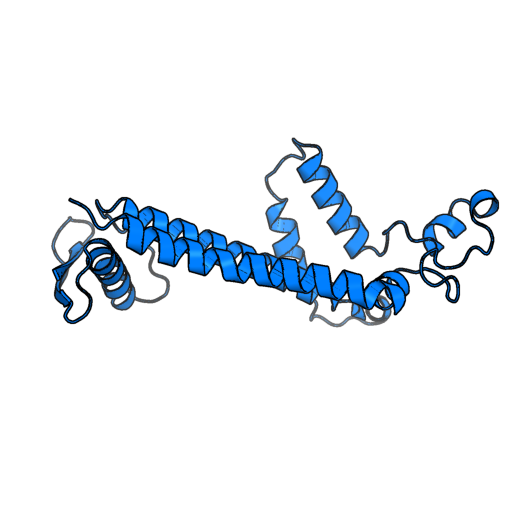LE A 1 95 ? -11.369 6.753 -25.744 1.00 48.12 95 ILE A CA 1
ATOM 744 C C . ILE A 1 95 ? -11.352 7.122 -24.254 1.00 48.12 95 ILE A C 1
ATOM 746 O O . ILE A 1 95 ? -10.304 7.174 -23.609 1.00 48.12 95 ILE A O 1
ATOM 750 N N . ASP A 1 96 ? -12.557 7.342 -23.730 1.00 49.62 96 ASP A N 1
ATOM 751 C CA . ASP A 1 96 ? -12.934 7.850 -22.404 1.00 49.62 96 ASP A CA 1
ATOM 752 C C . ASP A 1 96 ? -12.762 6.865 -21.224 1.00 49.62 96 ASP A C 1
ATOM 754 O O . ASP A 1 96 ? -13.563 6.864 -20.293 1.00 49.62 96 ASP A O 1
ATOM 758 N N . ILE A 1 97 ? -11.738 6.007 -21.201 1.00 49.25 97 ILE A N 1
ATOM 759 C CA . ILE A 1 97 ? -11.536 5.072 -20.068 1.00 49.25 97 ILE A CA 1
ATOM 760 C C . ILE A 1 97 ? -10.064 5.034 -19.661 1.00 49.25 97 ILE A C 1
ATOM 762 O O . ILE A 1 97 ? -9.401 4.000 -19.648 1.00 49.25 97 ILE A O 1
ATOM 766 N N . ILE A 1 98 ? -9.522 6.207 -19.359 1.00 51.28 98 ILE A N 1
ATOM 767 C CA . ILE A 1 98 ? -8.270 6.306 -18.614 1.00 51.28 98 ILE A CA 1
ATOM 768 C C . ILE A 1 98 ? -8.639 6.100 -17.145 1.00 51.28 98 ILE A C 1
ATOM 770 O O . ILE A 1 98 ? -9.544 6.774 -16.654 1.00 51.28 98 ILE A O 1
ATOM 774 N N . GLU A 1 99 ? -7.899 5.262 -16.413 1.00 61.31 99 GLU A N 1
ATOM 775 C CA . GLU A 1 99 ? -7.880 5.276 -14.940 1.00 61.31 99 GLU A CA 1
ATOM 776 C C . GLU A 1 99 ? -7.204 6.575 -14.449 1.00 61.31 99 GLU A C 1
ATOM 778 O O . GLU A 1 99 ? -6.202 6.590 -13.731 1.00 61.31 99 GLU A O 1
ATOM 783 N N . ILE A 1 100 ? -7.734 7.719 -14.880 1.00 60.25 100 ILE A N 1
ATOM 784 C CA . ILE A 1 100 ? -7.351 9.053 -14.440 1.00 60.25 100 ILE A CA 1
ATOM 785 C C . ILE A 1 100 ? -7.508 9.153 -12.924 1.00 60.25 100 ILE A C 1
ATOM 787 O O . ILE A 1 100 ? -6.774 9.877 -12.267 1.00 60.25 100 ILE A O 1
ATOM 791 N N . GLU A 1 101 ? -8.395 8.343 -12.354 1.00 63.88 101 GLU A N 1
ATOM 792 C CA . GLU A 1 101 ? -8.556 8.100 -10.926 1.00 63.88 101 GLU A CA 1
ATOM 793 C C . GLU A 1 101 ? -7.279 7.558 -10.273 1.00 63.88 101 GLU A C 1
ATOM 795 O O . GLU A 1 101 ? -6.930 8.000 -9.184 1.00 63.88 101 GLU A O 1
ATOM 800 N N . VAL A 1 102 ? -6.531 6.676 -10.940 1.00 64.12 102 VAL A N 1
ATOM 801 C CA . VAL A 1 102 ? -5.263 6.110 -10.450 1.00 64.12 102 VAL A CA 1
ATOM 802 C C . VAL A 1 102 ? -4.118 7.117 -10.621 1.00 64.12 102 VAL A C 1
ATOM 804 O O . VAL A 1 102 ? -3.229 7.176 -9.768 1.00 64.12 102 VAL A O 1
ATOM 807 N N . ILE A 1 103 ? -4.168 7.987 -11.646 1.00 66.25 103 ILE A N 1
ATOM 808 C CA . ILE A 1 103 ? -3.264 9.153 -11.765 1.00 66.25 103 ILE A CA 1
ATOM 809 C C . ILE A 1 103 ? -3.527 10.068 -10.575 1.00 66.25 103 ILE A C 1
ATOM 811 O O . ILE A 1 103 ? -2.642 10.341 -9.764 1.00 66.25 103 ILE A O 1
ATOM 815 N N . TRP A 1 104 ? -4.770 10.522 -10.440 1.00 69.62 104 TRP A N 1
ATOM 816 C CA . TRP A 1 104 ? -5.165 11.451 -9.399 1.00 69.62 104 TRP A CA 1
ATOM 817 C C . TRP A 1 104 ? -4.970 10.870 -8.005 1.00 69.62 104 TRP A C 1
ATOM 819 O O . TRP A 1 104 ? -4.573 11.627 -7.133 1.00 69.62 104 TRP A O 1
ATOM 829 N N . ALA A 1 105 ? -5.144 9.567 -7.771 1.00 70.00 105 ALA A N 1
ATOM 830 C CA . ALA A 1 105 ? -4.859 8.938 -6.481 1.00 70.00 105 ALA A CA 1
ATOM 831 C C . ALA A 1 105 ? -3.384 9.103 -6.072 1.00 70.00 105 ALA A C 1
ATOM 833 O O . ALA A 1 105 ? -3.108 9.527 -4.946 1.00 70.00 105 ALA A O 1
ATOM 834 N N . LEU A 1 106 ? -2.441 8.865 -6.993 1.00 66.19 106 LEU A N 1
ATOM 835 C CA . LEU A 1 106 ? -1.010 9.078 -6.742 1.00 66.19 106 LEU A CA 1
ATOM 836 C C . 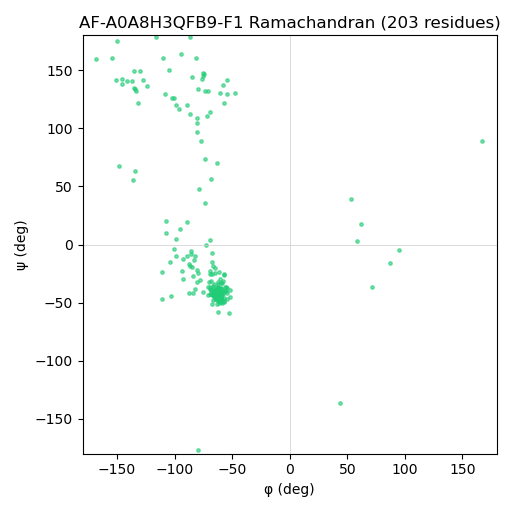LEU A 1 106 ? -0.665 10.564 -6.580 1.00 66.19 106 LEU A C 1
ATOM 838 O O . LEU A 1 106 ? 0.087 10.946 -5.680 1.00 66.19 106 LEU A O 1
ATOM 842 N N . PHE A 1 107 ? -1.224 11.432 -7.427 1.00 69.25 107 PHE A N 1
ATOM 843 C CA . PHE A 1 107 ? -0.969 12.871 -7.346 1.00 69.25 107 PHE A CA 1
ATOM 844 C C . PHE A 1 107 ? -1.612 13.513 -6.111 1.00 69.25 107 PHE A C 1
ATOM 846 O O . PHE A 1 107 ? -1.014 14.416 -5.527 1.00 69.25 107 PHE A O 1
ATOM 853 N N . LYS A 1 108 ? -2.761 13.013 -5.638 1.00 72.31 108 LYS A N 1
ATOM 854 C CA . LYS A 1 108 ? -3.471 13.499 -4.443 1.00 72.31 108 LYS A CA 1
ATOM 855 C C . LYS A 1 108 ? -2.616 13.379 -3.186 1.00 72.31 108 LYS A C 1
ATOM 857 O O . LYS A 1 108 ? -2.690 14.242 -2.316 1.00 72.31 108 LYS A O 1
ATOM 862 N N . LYS A 1 109 ? -1.711 12.399 -3.114 1.00 64.31 109 LYS A N 1
ATOM 863 C CA . LYS A 1 109 ? -0.735 12.301 -2.014 1.00 64.31 109 LYS A CA 1
ATOM 864 C C . LYS A 1 109 ? 0.296 13.429 -1.996 1.00 64.31 109 LYS A C 1
ATOM 866 O O . LYS A 1 109 ? 0.901 13.672 -0.957 1.00 64.31 109 LYS A O 1
ATOM 871 N N . ASN A 1 110 ? 0.468 14.132 -3.112 1.00 62.34 110 ASN A N 1
ATOM 872 C CA . ASN A 1 110 ? 1.296 15.331 -3.210 1.00 62.34 110 ASN A CA 1
ATOM 873 C C . ASN A 1 110 ? 0.460 16.626 -3.141 1.00 62.34 110 ASN A C 1
ATOM 875 O O . ASN A 1 110 ? 1.031 17.703 -3.002 1.00 62.34 110 ASN A O 1
ATOM 879 N N . THR A 1 111 ? -0.878 16.553 -3.207 1.00 57.97 111 THR A N 1
ATOM 880 C CA . THR A 1 111 ? -1.744 17.734 -3.046 1.00 57.97 111 THR A CA 1
ATOM 881 C C . THR A 1 111 ? -1.799 18.172 -1.582 1.00 57.97 111 THR A C 1
ATOM 883 O O . THR A 1 111 ? -1.971 17.350 -0.688 1.00 57.97 111 THR A O 1
ATOM 886 N N . GLY A 1 112 ? -1.621 19.471 -1.327 1.00 57.00 112 GLY A N 1
ATOM 887 C CA . GLY A 1 112 ? -1.640 20.057 0.022 1.00 57.00 112 GLY A CA 1
ATOM 888 C C . GLY A 1 112 ? -0.295 20.045 0.759 1.00 57.00 112 GLY A C 1
ATOM 889 O O . GLY A 1 112 ? -0.114 20.811 1.703 1.00 57.00 112 GLY A O 1
ATOM 890 N N . PHE A 1 113 ? 0.682 19.258 0.301 1.00 54.03 113 PHE A N 1
ATOM 891 C CA . PHE A 1 113 ? 2.069 19.419 0.722 1.00 54.03 113 PHE A CA 1
ATOM 892 C C . PHE A 1 113 ? 2.732 20.447 -0.191 1.00 54.03 113 PHE A C 1
ATOM 894 O O . PHE A 1 113 ? 2.979 20.184 -1.365 1.00 54.03 113 PHE A O 1
ATOM 901 N N . ASN A 1 114 ? 3.078 21.616 0.348 1.00 54.94 114 ASN A N 1
ATOM 902 C CA . ASN A 1 114 ? 4.113 22.427 -0.286 1.00 54.94 114 ASN A CA 1
ATOM 903 C C . ASN A 1 114 ? 5.357 21.528 -0.440 1.00 54.94 114 ASN A C 1
ATOM 905 O O . ASN A 1 114 ? 5.619 20.716 0.450 1.00 54.94 114 ASN A O 1
ATOM 909 N N . CYS A 1 115 ? 6.109 21.626 -1.542 1.00 60.12 115 CYS A N 1
ATOM 910 C CA . CYS A 1 115 ? 7.386 20.917 -1.729 1.00 60.12 115 CYS A CA 1
ATOM 911 C C . CYS A 1 115 ? 8.427 21.391 -0.691 1.00 60.12 115 CYS A C 1
ATOM 913 O O . CYS A 1 115 ? 9.377 22.095 -1.010 1.00 60.12 115 CYS A O 1
ATOM 915 N N . THR A 1 116 ? 8.223 21.035 0.574 1.00 67.62 116 THR A N 1
ATOM 916 C CA . THR A 1 116 ? 8.929 21.559 1.749 1.00 67.62 116 THR A CA 1
ATOM 917 C C . THR A 1 116 ? 10.211 20.800 2.029 1.00 67.62 116 THR A C 1
ATOM 919 O O . THR A 1 116 ? 11.084 21.303 2.727 1.00 67.62 116 THR A O 1
ATOM 922 N N . THR A 1 117 ? 10.349 19.594 1.474 1.00 79.19 117 THR A N 1
ATOM 923 C CA . THR A 1 117 ? 11.557 18.780 1.601 1.00 79.19 117 THR A CA 1
ATOM 924 C C . THR A 1 117 ? 12.026 18.287 0.239 1.00 79.19 117 THR A C 1
ATOM 926 O O . THR A 1 117 ? 11.228 18.010 -0.663 1.00 79.19 117 THR A O 1
ATOM 929 N N . SER A 1 118 ? 13.341 18.116 0.104 1.00 80.19 118 SER A N 1
ATOM 930 C CA . SER A 1 118 ? 13.962 17.549 -1.095 1.00 80.19 118 SER A CA 1
ATOM 931 C C . SER A 1 118 ? 13.466 16.130 -1.387 1.00 80.19 118 SER A C 1
ATOM 933 O O . SER A 1 118 ? 13.304 15.770 -2.548 1.00 80.19 118 SER A O 1
ATOM 935 N N . THR A 1 119 ? 13.152 15.336 -0.360 1.00 79.62 119 THR A N 1
ATOM 936 C CA . THR A 1 119 ? 12.610 13.976 -0.507 1.00 79.62 119 THR A CA 1
ATOM 937 C C . THR A 1 119 ? 11.224 13.970 -1.149 1.00 79.62 119 THR A C 1
ATOM 939 O O . THR A 1 119 ? 10.984 13.186 -2.068 1.00 79.62 119 THR A O 1
ATOM 942 N N . ILE A 1 120 ? 10.324 14.854 -0.701 1.00 74.38 120 ILE A N 1
ATOM 943 C CA . ILE A 1 120 ? 8.979 15.002 -1.280 1.00 74.38 120 ILE A CA 1
ATOM 944 C C . ILE A 1 120 ? 9.093 15.493 -2.727 1.00 74.38 120 ILE A C 1
ATOM 946 O O . ILE A 1 120 ? 8.517 14.883 -3.626 1.00 74.38 120 ILE A O 1
ATOM 950 N N . ASN A 1 121 ? 9.922 16.513 -2.975 1.00 80.69 121 ASN A N 1
ATOM 951 C CA . ASN A 1 121 ? 10.158 17.028 -4.323 1.00 80.69 121 ASN A CA 1
ATOM 952 C C . ASN A 1 121 ? 10.738 15.956 -5.264 1.00 80.69 121 ASN A C 1
ATOM 954 O O . ASN A 1 121 ? 10.253 15.773 -6.375 1.00 80.69 121 ASN A O 1
ATOM 958 N N . ASN A 1 122 ? 11.735 15.188 -4.818 1.00 81.19 122 ASN A N 1
ATOM 959 C CA . ASN A 1 122 ? 12.335 14.119 -5.618 1.00 81.19 122 ASN A CA 1
ATOM 960 C C . ASN A 1 122 ? 11.326 13.019 -5.953 1.00 81.19 122 ASN A C 1
ATOM 962 O O . ASN A 1 122 ? 11.336 12.503 -7.069 1.00 81.19 122 ASN A O 1
ATOM 966 N N . ARG A 1 123 ? 10.444 12.669 -5.011 1.00 76.06 123 ARG A N 1
ATOM 967 C CA . ARG A 1 123 ? 9.370 11.700 -5.243 1.00 76.06 123 ARG A CA 1
ATOM 968 C C . ARG A 1 123 ? 8.361 12.229 -6.267 1.00 76.06 123 ARG A C 1
ATOM 970 O O . ARG A 1 123 ? 8.030 11.509 -7.202 1.00 76.06 123 ARG A O 1
ATOM 977 N N . PHE A 1 124 ? 7.954 13.491 -6.152 1.00 78.00 124 PHE A N 1
ATOM 978 C CA . PHE A 1 124 ? 7.065 14.145 -7.113 1.00 78.00 124 PHE A CA 1
ATOM 979 C C . PHE A 1 124 ? 7.671 14.212 -8.523 1.00 78.00 124 PHE A C 1
ATOM 981 O O . PHE A 1 124 ? 7.059 13.757 -9.486 1.00 78.00 124 PHE A O 1
ATOM 988 N N . ILE A 1 125 ? 8.915 14.688 -8.645 1.00 79.19 125 ILE A N 1
ATOM 989 C CA . ILE A 1 125 ? 9.648 14.731 -9.918 1.00 79.19 125 ILE A CA 1
ATOM 990 C C . ILE A 1 125 ? 9.828 13.326 -10.498 1.00 79.19 125 ILE A C 1
ATOM 992 O O . ILE A 1 125 ? 9.747 13.153 -11.713 1.00 79.19 125 ILE A O 1
ATOM 996 N N . LYS A 1 126 ? 10.060 12.311 -9.656 1.00 78.75 126 LYS A N 1
ATOM 997 C CA . LYS A 1 126 ? 10.127 10.916 -10.100 1.00 78.75 126 LYS A CA 1
ATOM 998 C C . LYS A 1 126 ? 8.799 10.479 -10.721 1.00 78.75 126 LYS A C 1
ATOM 1000 O O . LYS A 1 126 ? 8.832 9.948 -11.826 1.00 78.75 126 LYS A O 1
ATOM 1005 N N . TYR A 1 127 ? 7.665 10.729 -10.064 1.00 73.06 127 TYR A N 1
ATOM 1006 C CA . TYR A 1 127 ? 6.349 10.403 -10.620 1.00 73.06 127 TYR A CA 1
ATOM 1007 C C . TYR A 1 127 ? 6.081 11.151 -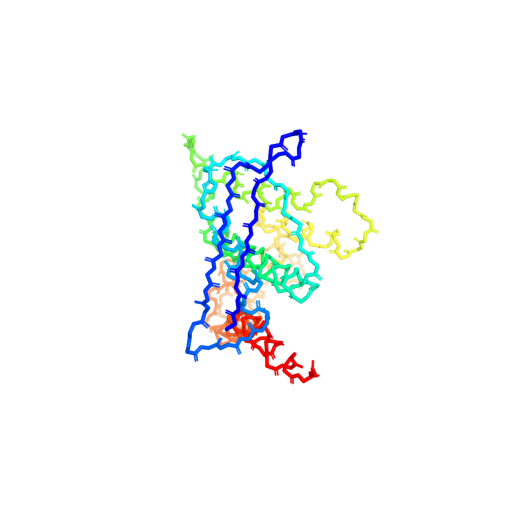11.930 1.00 73.06 127 TYR A C 1
ATOM 1009 O O . TYR A 1 127 ? 5.726 10.513 -12.912 1.00 73.06 127 TYR A O 1
ATOM 1017 N N . LEU A 1 128 ? 6.366 12.456 -11.999 1.00 75.62 128 LEU A N 1
ATOM 1018 C CA . LEU A 1 128 ? 6.239 13.242 -13.235 1.00 75.62 128 LEU A CA 1
ATOM 1019 C C . LEU A 1 128 ? 7.099 12.706 -14.385 1.00 75.62 128 LEU A C 1
ATOM 1021 O O . LEU A 1 128 ? 6.666 12.674 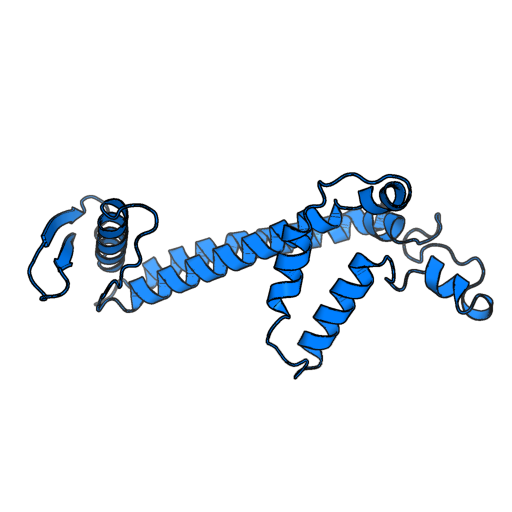-15.534 1.00 75.62 128 LEU A O 1
ATOM 1025 N N . LYS A 1 129 ? 8.342 12.306 -14.100 1.00 77.81 129 LYS A N 1
ATOM 1026 C CA . LYS A 1 129 ? 9.226 11.746 -15.126 1.00 77.81 129 LYS A CA 1
ATOM 1027 C C . LYS A 1 129 ? 8.746 10.381 -15.599 1.00 77.81 129 LYS A C 1
ATOM 1029 O O . LYS A 1 129 ? 8.816 10.116 -16.792 1.00 77.81 129 LYS A O 1
ATOM 1034 N N . LEU A 1 130 ? 8.250 9.548 -14.684 1.00 72.25 130 LEU A N 1
ATOM 1035 C CA . LEU A 1 130 ? 7.666 8.250 -15.014 1.00 72.25 130 LEU A CA 1
ATOM 1036 C C . LEU A 1 130 ? 6.411 8.398 -15.882 1.00 72.25 130 LEU A C 1
ATOM 1038 O O . LEU A 1 130 ? 6.281 7.674 -16.860 1.00 72.25 130 LEU A O 1
ATOM 1042 N N . THR A 1 131 ? 5.531 9.359 -15.582 1.00 66.31 131 THR A N 1
ATOM 1043 C CA . THR A 1 131 ? 4.296 9.571 -16.358 1.00 66.31 131 THR A CA 1
ATOM 1044 C C . THR A 1 131 ? 4.542 10.119 -17.760 1.00 66.31 131 THR A C 1
ATOM 1046 O O . THR A 1 131 ? 3.726 9.899 -18.647 1.00 66.31 131 THR A O 1
ATOM 1049 N N . ASN A 1 132 ? 5.660 10.814 -17.979 1.00 70.94 132 ASN A N 1
ATOM 1050 C CA . ASN A 1 132 ? 5.960 11.470 -19.252 1.00 70.94 132 ASN A CA 1
ATOM 1051 C C . ASN A 1 132 ? 7.058 10.770 -20.072 1.00 70.94 132 ASN A C 1
ATOM 1053 O O . ASN A 1 132 ? 7.525 11.355 -21.045 1.00 70.94 132 ASN A O 1
ATOM 1057 N N . TYR A 1 133 ? 7.502 9.560 -19.695 1.00 68.38 133 TYR A N 1
ATOM 1058 C CA . TYR A 1 133 ? 8.650 8.885 -20.333 1.00 68.38 133 TYR A CA 1
ATOM 1059 C C . TYR A 1 133 ? 9.907 9.776 -20.366 1.00 68.38 133 TYR A C 1
ATOM 1061 O O . TYR A 1 133 ? 10.644 9.837 -21.342 1.00 68.38 133 TYR A O 1
ATOM 1069 N N . LEU A 1 134 ? 10.134 10.532 -19.286 1.00 77.00 134 LEU A N 1
ATOM 1070 C CA . LEU A 1 134 ? 11.277 11.439 -19.113 1.00 77.00 134 LEU A CA 1
ATOM 1071 C C . LEU A 1 134 ? 12.293 10.887 -18.107 1.00 77.00 134 LEU A C 1
ATOM 1073 O O . LEU A 1 134 ? 13.086 11.644 -17.524 1.00 77.00 134 LEU A O 1
ATOM 1077 N N . LEU A 1 135 ? 12.257 9.574 -17.859 1.00 80.25 135 LEU A N 1
ATOM 1078 C CA . LEU A 1 135 ? 13.337 8.895 -17.160 1.00 80.25 135 LEU A CA 1
ATOM 1079 C C . LEU A 1 135 ? 14.628 9.126 -17.936 1.00 80.25 135 LEU A C 1
ATOM 1081 O O . LEU A 1 135 ? 14.662 9.080 -19.157 1.00 80.25 135 LEU A O 1
ATOM 1085 N N . SER A 1 136 ? 15.713 9.406 -17.228 1.00 81.19 136 SER A N 1
ATOM 1086 C CA . SER A 1 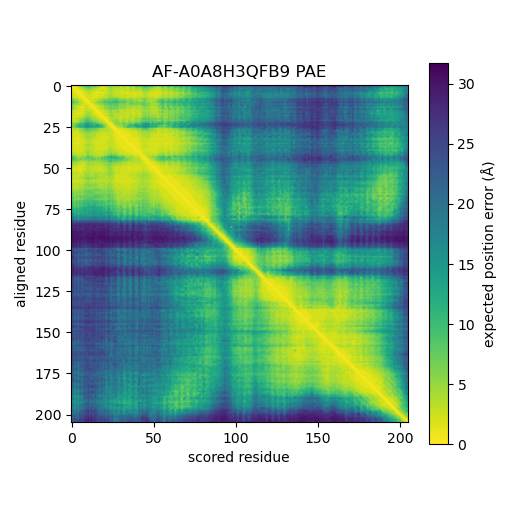136 ? 17.012 9.617 -17.857 1.00 81.19 136 SER A CA 1
ATOM 1087 C C . SER A 1 136 ? 17.587 8.280 -18.330 1.00 81.19 136 SER A C 1
ATOM 1089 O O . SER A 1 136 ? 18.484 7.738 -17.689 1.00 81.19 136 SER A O 1
ATOM 1091 N N . THR A 1 137 ? 17.029 7.731 -19.401 1.00 88.12 137 THR A N 1
ATOM 1092 C CA . THR A 1 137 ? 17.528 6.551 -20.103 1.00 88.12 137 THR A CA 1
ATOM 1093 C C . THR A 1 137 ? 18.641 6.942 -21.048 1.00 88.12 137 THR A C 1
ATOM 1095 O O . THR A 1 137 ? 18.772 8.111 -21.427 1.00 88.12 137 THR A O 1
ATOM 1098 N N . LEU A 1 138 ? 19.454 5.967 -21.448 1.00 88.38 138 LEU A N 1
ATOM 1099 C CA . LEU A 1 138 ? 20.508 6.224 -22.416 1.00 88.38 138 LEU A CA 1
ATOM 1100 C C . LEU A 1 138 ? 19.964 6.768 -23.747 1.00 88.38 138 LEU A C 1
ATOM 1102 O O . LEU A 1 138 ? 20.622 7.607 -24.349 1.00 88.38 138 LEU A O 1
ATOM 1106 N N . GLU A 1 139 ? 18.764 6.360 -24.168 1.00 88.81 139 GLU A N 1
ATOM 1107 C CA . GLU A 1 139 ? 18.031 6.948 -25.299 1.00 88.81 139 GLU A CA 1
ATOM 1108 C C . GLU A 1 139 ? 17.886 8.475 -25.152 1.00 88.81 139 GLU A C 1
ATOM 1110 O O . GLU A 1 139 ? 18.448 9.226 -25.950 1.00 88.81 139 GLU A O 1
ATOM 1115 N N . ILE A 1 140 ? 17.267 8.952 -24.066 1.00 87.62 140 ILE A N 1
ATOM 1116 C CA . ILE A 1 140 ? 17.080 10.394 -23.819 1.00 87.62 140 ILE A CA 1
ATOM 1117 C C . ILE A 1 140 ? 18.422 11.111 -23.602 1.00 87.62 140 ILE A C 1
ATOM 1119 O O . ILE A 1 140 ? 18.603 12.277 -23.964 1.00 87.62 140 ILE A O 1
ATOM 1123 N N . MET A 1 141 ? 19.400 10.444 -22.989 1.00 90.25 141 MET A N 1
ATOM 1124 C CA . MET A 1 141 ? 20.735 11.015 -22.807 1.00 90.25 141 MET A CA 1
ATOM 1125 C C . MET A 1 141 ? 21.458 11.224 -24.143 1.00 90.25 141 MET A C 1
ATOM 1127 O O . MET A 1 141 ? 22.097 12.265 -24.320 1.00 90.25 141 MET A O 1
ATOM 1131 N N . LYS A 1 142 ? 21.340 10.276 -25.082 1.00 91.50 142 LYS A N 1
ATOM 1132 C CA . LYS A 1 142 ? 21.899 10.378 -26.438 1.00 91.50 142 LYS A CA 1
ATOM 1133 C C . LYS A 1 142 ? 21.233 11.492 -27.235 1.00 91.50 142 LYS A C 1
ATOM 1135 O O . LYS A 1 142 ? 21.950 12.260 -27.869 1.00 91.50 142 LYS A O 1
ATOM 1140 N N . GLU A 1 143 ? 19.911 11.636 -27.134 1.00 88.88 143 GLU A N 1
ATOM 1141 C CA . GLU A 1 143 ? 19.184 12.760 -27.744 1.00 88.88 143 GLU A CA 1
ATOM 1142 C C . GLU A 1 143 ? 19.727 14.115 -27.267 1.00 88.88 143 GLU A C 1
ATOM 1144 O O . GLU A 1 143 ? 19.879 15.047 -28.052 1.00 88.88 143 GLU A O 1
ATOM 1149 N N . ARG A 1 144 ? 20.070 14.229 -25.977 1.00 90.50 144 ARG A N 1
ATOM 1150 C CA . ARG A 1 144 ? 20.542 15.489 -25.380 1.00 90.50 144 ARG A CA 1
ATOM 1151 C C . ARG A 1 144 ? 22.025 15.774 -25.612 1.00 90.50 144 ARG A C 1
ATOM 1153 O O . ARG A 1 144 ? 22.397 16.937 -25.745 1.00 90.50 144 ARG A O 1
ATOM 1160 N N . ARG A 1 145 ? 22.891 14.756 -25.560 1.00 91.81 145 ARG A N 1
ATOM 1161 C CA . ARG A 1 145 ? 24.358 14.895 -25.683 1.00 91.81 145 ARG A CA 1
ATOM 1162 C C . ARG A 1 145 ? 25.002 13.679 -26.346 1.00 91.81 145 ARG A C 1
ATOM 1164 O O . ARG A 1 145 ? 25.777 12.951 -25.724 1.00 91.81 145 ARG A O 1
ATOM 1171 N N . TYR A 1 146 ? 24.724 13.485 -27.630 1.00 91.88 146 TYR A N 1
ATOM 1172 C CA . TYR A 1 146 ? 25.275 12.372 -28.404 1.00 91.88 146 TYR A CA 1
ATOM 1173 C C . TYR A 1 146 ? 26.809 12.291 -28.355 1.00 91.88 146 TYR A C 1
ATOM 1175 O O . TYR A 1 146 ? 27.366 11.209 -28.228 1.00 91.88 146 TYR A O 1
ATOM 1183 N N . ASN A 1 147 ? 27.506 13.429 -28.355 1.00 94.12 147 ASN A N 1
ATOM 1184 C CA . ASN A 1 147 ? 28.970 13.488 -28.285 1.00 94.12 147 ASN A CA 1
ATOM 1185 C C . ASN A 1 147 ? 29.588 12.798 -27.050 1.00 94.12 147 ASN A C 1
ATOM 1187 O O . ASN A 1 147 ? 30.744 12.396 -27.107 1.00 94.12 147 ASN A O 1
ATOM 1191 N N . LEU A 1 148 ? 28.848 12.678 -25.942 1.00 92.94 148 LEU A N 1
ATOM 1192 C CA . LEU A 1 148 ? 29.319 12.021 -24.717 1.00 92.94 148 LEU A CA 1
ATOM 1193 C C . LEU A 1 148 ? 28.944 10.537 -24.648 1.00 92.94 148 LEU A C 1
ATOM 1195 O O . LEU A 1 148 ? 29.643 9.763 -23.996 1.00 92.94 148 LEU A O 1
ATOM 1199 N N . TYR A 1 149 ? 27.829 10.149 -25.267 1.00 91.38 149 TYR A N 1
ATOM 1200 C CA . TYR A 1 149 ? 27.246 8.814 -25.104 1.00 91.38 149 TYR A CA 1
ATOM 1201 C C . TYR A 1 149 ? 27.342 7.940 -26.359 1.00 91.38 149 TYR A C 1
ATOM 1203 O O . TYR A 1 149 ? 27.320 6.720 -26.231 1.00 91.38 149 TYR A O 1
ATOM 1211 N N . GLY A 1 150 ? 27.457 8.534 -27.547 1.00 91.88 150 GLY A N 1
ATOM 1212 C CA . GLY A 1 150 ? 27.581 7.854 -28.837 1.00 91.88 150 GLY A CA 1
ATOM 1213 C C . GLY A 1 150 ? 26.619 6.677 -29.007 1.00 91.88 150 GLY A C 1
ATOM 1214 O O . GLY A 1 150 ? 25.459 6.716 -28.591 1.00 91.88 150 GLY A O 1
ATOM 1215 N N . ASP A 1 151 ? 27.143 5.582 -29.549 1.00 91.19 151 ASP A N 1
ATOM 1216 C CA . ASP A 1 151 ? 26.402 4.341 -29.779 1.00 91.19 151 ASP A CA 1
ATOM 1217 C C . ASP A 1 151 ? 26.445 3.367 -28.596 1.00 91.19 151 ASP A C 1
ATOM 1219 O O . ASP A 1 151 ? 26.155 2.181 -28.754 1.00 91.19 151 ASP A O 1
ATOM 1223 N N . ILE A 1 152 ? 26.772 3.846 -27.388 1.00 92.19 152 ILE A N 1
ATOM 1224 C CA . ILE A 1 152 ? 26.817 2.991 -26.196 1.00 92.19 152 ILE A CA 1
ATOM 1225 C C . ILE A 1 152 ? 25.466 2.282 -26.037 1.00 92.19 152 ILE A C 1
ATOM 1227 O O . ILE A 1 152 ? 24.404 2.900 -26.100 1.00 92.19 152 ILE A O 1
ATOM 1231 N N . LYS A 1 153 ? 25.506 0.966 -25.868 1.00 91.81 153 LYS A N 1
ATOM 1232 C CA . LYS A 1 153 ? 24.330 0.132 -25.598 1.00 91.81 153 LYS A CA 1
ATOM 1233 C C . LYS A 1 153 ? 24.044 0.095 -24.098 1.00 91.81 153 LYS A C 1
ATOM 1235 O O . LYS A 1 153 ? 24.774 0.700 -23.313 1.00 91.81 153 LYS A O 1
ATOM 1240 N N . CYS A 1 154 ? 22.986 -0.591 -23.674 1.00 91.12 154 CYS A N 1
ATOM 1241 C CA . CYS A 1 154 ? 22.693 -0.745 -22.251 1.00 91.12 154 CYS A CA 1
ATOM 1242 C C . CYS A 1 154 ? 23.940 -1.166 -21.471 1.00 91.12 154 CYS A C 1
ATOM 1244 O O . CYS A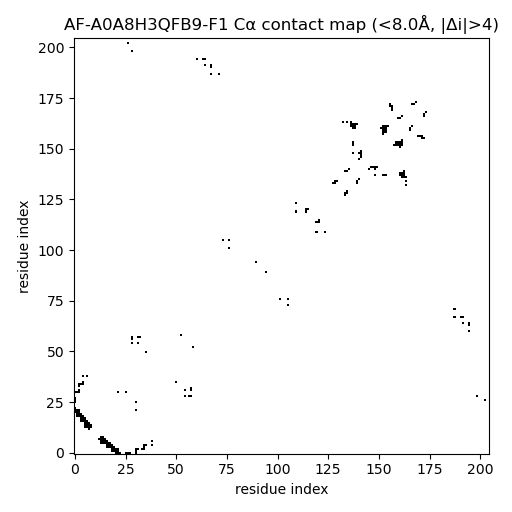 1 154 ? 24.610 -2.132 -21.826 1.00 91.12 154 CYS A O 1
ATOM 1246 N N . ARG A 1 155 ? 24.233 -0.473 -20.367 1.00 88.31 155 ARG A N 1
ATOM 1247 C CA . ARG A 1 155 ? 25.445 -0.730 -19.570 1.00 88.31 155 ARG A CA 1
ATOM 1248 C C . ARG A 1 155 ? 25.395 -2.025 -18.760 1.00 88.31 155 ARG A C 1
ATOM 1250 O O . ARG A 1 155 ? 26.327 -2.307 -18.017 1.00 88.31 155 ARG A O 1
ATOM 1257 N N . VAL A 1 156 ? 24.293 -2.765 -18.846 1.00 88.56 156 VAL A N 1
ATOM 1258 C CA . VAL A 1 156 ? 24.082 -3.999 -18.087 1.00 88.56 156 VAL A CA 1
ATOM 1259 C C . VAL A 1 156 ? 24.093 -5.220 -18.996 1.00 88.56 156 VAL A C 1
ATOM 1261 O O . VAL A 1 156 ? 24.777 -6.184 -18.670 1.00 88.56 156 VAL A O 1
ATOM 1264 N N . CYS A 1 157 ? 23.376 -5.194 -20.125 1.00 90.50 157 CYS A N 1
ATOM 1265 C CA . CYS A 1 157 ? 23.418 -6.303 -21.086 1.00 90.50 157 CYS A CA 1
ATOM 1266 C C . CYS A 1 157 ? 24.438 -6.109 -22.210 1.00 90.50 157 CYS A C 1
ATOM 1268 O O . CYS A 1 157 ? 24.847 -7.095 -22.799 1.00 90.50 157 CYS A O 1
ATOM 1270 N N . TYR A 1 158 ? 24.842 -4.872 -22.517 1.00 90.25 158 TYR A N 1
ATOM 1271 C CA . TYR A 1 158 ? 25.726 -4.509 -23.633 1.00 90.25 158 TYR A CA 1
ATOM 1272 C C . TYR A 1 158 ? 25.230 -4.906 -25.043 1.00 90.25 158 TYR A C 1
ATOM 1274 O O . TYR A 1 158 ? 25.912 -4.634 -26.030 1.00 90.25 158 TYR A O 1
ATOM 1282 N N . GLU A 1 159 ? 24.031 -5.481 -25.171 1.00 88.62 159 GLU A N 1
ATOM 1283 C CA . GLU A 1 159 ? 23.498 -6.052 -26.418 1.00 88.62 159 GLU A CA 1
ATOM 1284 C C . GLU A 1 159 ? 22.459 -5.155 -27.105 1.00 88.62 159 GLU A C 1
ATOM 1286 O O . GLU A 1 159 ? 22.538 -4.926 -28.318 1.00 88.62 159 GLU A O 1
ATOM 1291 N N . GLU A 1 160 ? 21.525 -4.596 -26.336 1.00 89.69 160 GLU A N 1
ATOM 1292 C CA . GLU A 1 160 ? 20.400 -3.793 -26.829 1.00 89.69 160 GLU A CA 1
ATOM 1293 C C . GLU A 1 160 ? 20.542 -2.308 -26.456 1.00 89.69 160 GLU A C 1
ATOM 1295 O O . GLU A 1 160 ? 21.276 -1.933 -25.535 1.00 89.69 160 GLU A O 1
ATOM 1300 N N . ASN A 1 161 ? 19.816 -1.440 -27.164 1.00 89.75 161 ASN A N 1
ATOM 1301 C CA . ASN A 1 161 ? 19.718 -0.028 -26.802 1.00 89.75 161 ASN A CA 1
ATOM 1302 C C . ASN A 1 161 ? 18.884 0.143 -25.525 1.00 89.75 161 ASN A C 1
ATOM 1304 O O . ASN A 1 161 ? 17.786 -0.395 -25.407 1.00 89.75 161 ASN A O 1
ATOM 1308 N N . GLU A 1 162 ? 19.398 0.922 -24.574 1.00 89.25 162 GLU A N 1
ATOM 1309 C CA . GLU A 1 162 ? 18.687 1.208 -23.329 1.00 89.25 162 GLU A CA 1
ATOM 1310 C C . GLU A 1 162 ? 17.648 2.313 -23.531 1.00 89.25 162 GLU A C 1
ATOM 1312 O O . GLU A 1 162 ? 17.975 3.499 -23.590 1.00 89.25 162 GLU A O 1
ATOM 1317 N N . ASN A 1 163 ? 16.392 1.887 -23.591 1.00 86.38 163 ASN A N 1
ATOM 1318 C CA . ASN A 1 163 ? 15.195 2.710 -23.469 1.00 86.38 163 ASN A CA 1
ATOM 1319 C C . ASN A 1 163 ? 14.395 2.295 -22.219 1.00 86.38 163 ASN A C 1
ATOM 1321 O O . ASN A 1 163 ? 14.771 1.357 -21.507 1.00 86.38 163 ASN A O 1
ATOM 1325 N N . ASP A 1 164 ? 13.277 2.972 -21.950 1.00 78.88 164 ASP A N 1
ATOM 1326 C CA . ASP A 1 164 ? 12.437 2.705 -20.770 1.00 78.88 164 ASP A CA 1
ATOM 1327 C C . ASP A 1 164 ? 11.977 1.240 -20.684 1.00 78.88 164 ASP A C 1
ATOM 1329 O O . ASP A 1 164 ? 11.997 0.626 -19.614 1.00 78.88 164 ASP A O 1
ATOM 1333 N N . ASN A 1 165 ? 11.618 0.640 -21.822 1.00 80.88 165 ASN A N 1
ATOM 1334 C CA . ASN A 1 165 ? 11.180 -0.753 -21.873 1.00 80.88 165 ASN A CA 1
ATOM 1335 C C . ASN A 1 165 ? 12.330 -1.719 -21.586 1.00 80.88 165 ASN A C 1
ATOM 1337 O O . ASN A 1 165 ? 12.157 -2.673 -20.823 1.00 80.88 165 ASN A O 1
ATOM 1341 N N . HIS A 1 166 ? 13.501 -1.456 -22.164 1.00 86.44 166 HIS A N 1
ATOM 1342 C CA . HIS A 1 166 ? 14.687 -2.269 -21.966 1.00 86.44 166 HIS A CA 1
ATOM 1343 C C . HIS A 1 166 ? 15.113 -2.278 -20.495 1.00 86.44 166 HIS A C 1
ATOM 1345 O O . HIS A 1 166 ? 15.424 -3.339 -19.970 1.00 86.44 166 HIS A O 1
ATOM 1351 N N . ILE A 1 167 ? 15.047 -1.153 -19.773 1.00 82.00 167 ILE A N 1
ATOM 1352 C CA . ILE A 1 167 ? 15.372 -1.116 -18.332 1.00 82.00 167 ILE A CA 1
ATOM 1353 C C . ILE A 1 167 ? 14.522 -2.115 -17.529 1.00 82.00 167 ILE A C 1
ATOM 1355 O O . ILE A 1 167 ? 15.007 -2.741 -16.582 1.00 82.00 167 ILE A O 1
ATOM 1359 N N . ILE A 1 168 ? 13.260 -2.293 -17.917 1.00 80.12 168 ILE A N 1
ATOM 1360 C CA . ILE A 1 168 ? 12.323 -3.146 -17.187 1.00 80.12 168 ILE A CA 1
ATOM 1361 C C . ILE A 1 168 ? 12.472 -4.616 -17.600 1.00 80.12 168 ILE A C 1
ATOM 1363 O O . ILE A 1 168 ? 12.473 -5.493 -16.737 1.00 80.12 168 ILE A O 1
ATOM 1367 N N . TYR A 1 169 ? 12.644 -4.894 -18.894 1.00 81.62 169 TYR A N 1
ATOM 1368 C CA . TYR A 1 169 ? 12.656 -6.265 -19.422 1.00 81.62 169 TYR A CA 1
ATOM 1369 C C . TYR A 1 169 ? 14.042 -6.848 -19.691 1.00 81.62 169 TYR A C 1
ATOM 1371 O O . TYR A 1 169 ? 14.152 -8.023 -20.040 1.00 81.62 169 TYR A O 1
ATOM 1379 N N . CYS A 1 170 ? 15.105 -6.070 -19.508 1.00 86.94 170 CYS A N 1
ATOM 1380 C CA . CYS A 1 170 ? 16.462 -6.546 -19.712 1.00 86.94 170 CYS A CA 1
ATOM 1381 C C . CYS A 1 170 ? 16.742 -7.769 -18.829 1.00 86.94 170 CYS A C 1
ATOM 1383 O O . CYS A 1 170 ? 16.656 -7.732 -17.597 1.00 86.94 170 CYS A O 1
ATOM 1385 N N . GLN A 1 171 ? 17.098 -8.869 -19.497 1.00 86.69 171 GLN A N 1
ATOM 1386 C CA . GLN A 1 171 ? 17.323 -10.193 -18.908 1.00 86.69 171 GLN A CA 1
ATOM 1387 C C . GLN A 1 171 ? 18.290 -10.137 -17.720 1.00 86.69 171 GLN A C 1
ATOM 1389 O O . GLN A 1 171 ? 18.070 -10.778 -16.691 1.00 86.69 171 GLN A O 1
ATOM 1394 N N . GLN A 1 172 ? 19.327 -9.305 -17.826 1.00 87.81 172 GLN A N 1
ATOM 1395 C CA . GLN A 1 172 ? 20.351 -9.157 -16.795 1.00 87.81 172 GLN A CA 1
ATOM 1396 C C . GLN A 1 172 ? 19.827 -8.475 -15.519 1.00 87.81 172 GLN A C 1
ATOM 1398 O O . GLN A 1 172 ? 20.363 -8.697 -14.430 1.00 87.81 172 GLN A O 1
ATOM 1403 N N . PHE A 1 173 ? 18.737 -7.704 -15.600 1.00 83.44 173 PHE A N 1
ATOM 1404 C CA . PHE A 1 173 ? 18.060 -7.165 -14.421 1.00 83.44 173 PHE A CA 1
ATOM 1405 C C . PHE A 1 173 ? 17.085 -8.149 -13.772 1.00 83.44 173 PHE A C 1
ATOM 1407 O O . PHE A 1 173 ? 16.711 -7.925 -12.624 1.00 83.44 173 PHE A O 1
ATOM 1414 N N . LYS A 1 174 ? 16.716 -9.263 -14.418 1.00 83.25 174 LYS A N 1
ATOM 1415 C CA . LYS A 1 174 ? 15.701 -10.205 -13.906 1.00 83.25 174 LYS A CA 1
ATOM 1416 C C . LYS A 1 174 ? 15.969 -10.652 -12.468 1.00 83.25 174 LYS A C 1
ATOM 1418 O O . LYS A 1 174 ? 15.067 -10.623 -11.637 1.00 83.25 174 LYS A O 1
ATOM 1423 N N . LYS A 1 175 ? 17.218 -11.011 -12.145 1.00 83.62 175 LYS A N 1
ATOM 1424 C CA . LYS A 1 175 ? 17.608 -11.396 -10.774 1.00 83.62 175 LYS A CA 1
ATOM 1425 C C . LYS A 1 175 ? 17.457 -10.235 -9.786 1.00 83.62 175 LYS A C 1
ATOM 1427 O O . LYS A 1 175 ? 16.959 -10.440 -8.688 1.00 83.62 175 LYS A O 1
ATOM 1432 N N . LYS A 1 176 ? 17.846 -9.016 -10.179 1.00 84.69 176 LYS A N 1
ATOM 1433 C CA . LYS A 1 176 ? 17.700 -7.813 -9.342 1.00 84.69 176 LYS A CA 1
ATOM 1434 C C . LYS A 1 176 ? 16.229 -7.474 -9.112 1.00 84.69 176 LYS A C 1
ATOM 1436 O O . LYS A 1 176 ? 15.849 -7.226 -7.973 1.00 84.69 176 LYS A O 1
ATOM 1441 N N . TRP A 1 177 ? 15.405 -7.524 -10.157 1.00 80.62 177 TRP A N 1
ATOM 1442 C CA . TRP A 1 177 ? 13.960 -7.327 -10.053 1.00 80.62 177 TRP A CA 1
ATOM 1443 C C . TRP A 1 177 ? 13.309 -8.372 -9.153 1.00 80.62 177 TRP A C 1
ATOM 1445 O O . TRP A 1 177 ? 12.503 -8.007 -8.305 1.00 80.62 177 TRP A O 1
ATOM 1455 N N . LEU A 1 178 ? 13.720 -9.638 -9.255 1.00 79.56 178 LEU A N 1
ATOM 1456 C CA . LEU A 1 178 ? 13.246 -10.696 -8.365 1.00 79.56 178 LEU A CA 1
ATOM 1457 C C . LEU A 1 178 ? 13.615 -10.416 -6.901 1.00 79.56 178 LEU A C 1
ATOM 1459 O O . LEU A 1 178 ? 12.770 -10.547 -6.023 1.00 79.56 178 LEU A O 1
ATOM 1463 N N . THR A 1 179 ? 14.843 -9.968 -6.626 1.00 85.69 179 THR A N 1
ATOM 1464 C CA . THR A 1 179 ? 15.251 -9.556 -5.274 1.00 85.69 179 THR A CA 1
ATOM 1465 C C . THR A 1 179 ? 14.424 -8.377 -4.765 1.00 85.69 179 THR A C 1
ATOM 1467 O O . THR A 1 179 ? 13.991 -8.384 -3.616 1.00 85.69 179 THR A O 1
ATOM 1470 N N . VAL A 1 180 ? 14.175 -7.367 -5.602 1.00 76.81 180 VAL A N 1
ATOM 1471 C CA . VAL A 1 180 ? 13.343 -6.210 -5.239 1.00 76.81 180 VAL A CA 1
ATOM 1472 C C . VAL A 1 180 ? 11.909 -6.648 -4.939 1.00 76.81 180 VAL A C 1
ATOM 1474 O O . VAL A 1 180 ? 11.383 -6.285 -3.889 1.00 76.81 180 VAL A O 1
ATOM 1477 N N . ALA A 1 181 ? 11.311 -7.470 -5.800 1.00 74.56 181 ALA A N 1
ATOM 1478 C CA . ALA A 1 181 ? 9.972 -8.017 -5.606 1.00 74.56 181 ALA A CA 1
ATOM 1479 C C . ALA A 1 181 ? 9.882 -8.838 -4.312 1.00 74.56 181 ALA A C 1
ATOM 1481 O O . ALA A 1 181 ? 8.985 -8.613 -3.503 1.00 74.56 181 ALA A O 1
ATOM 1482 N N . ASN A 1 182 ? 10.860 -9.711 -4.059 1.00 77.38 182 ASN A N 1
ATOM 1483 C CA . ASN A 1 182 ? 10.933 -10.488 -2.824 1.00 77.38 182 ASN A CA 1
ATOM 1484 C C . ASN A 1 182 ? 11.087 -9.592 -1.593 1.00 77.38 182 ASN A C 1
ATOM 1486 O O . ASN A 1 182 ? 10.428 -9.829 -0.592 1.00 77.38 182 ASN A O 1
ATOM 1490 N N . ASN A 1 183 ? 11.897 -8.535 -1.655 1.00 79.06 183 ASN A N 1
ATOM 1491 C CA . ASN A 1 183 ? 12.051 -7.593 -0.545 1.00 79.06 183 ASN A CA 1
ATOM 1492 C C . ASN A 1 183 ? 10.758 -6.823 -0.256 1.00 79.06 183 ASN A C 1
ATOM 1494 O O . ASN A 1 183 ? 10.424 -6.604 0.908 1.00 79.06 183 ASN A O 1
ATOM 1498 N N . ILE A 1 184 ? 10.034 -6.413 -1.299 1.00 72.19 184 ILE A N 1
ATOM 1499 C CA . ILE A 1 184 ? 8.724 -5.764 -1.174 1.00 72.19 184 ILE A CA 1
ATOM 1500 C C . ILE A 1 184 ? 7.739 -6.744 -0.529 1.00 72.19 184 ILE A C 1
ATOM 1502 O O . ILE A 1 184 ? 7.152 -6.434 0.505 1.00 72.19 184 ILE A O 1
ATOM 1506 N N . MET A 1 185 ? 7.637 -7.960 -1.065 1.00 73.50 185 MET A N 1
ATOM 1507 C CA . MET A 1 185 ? 6.756 -9.002 -0.543 1.00 73.50 185 MET A CA 1
ATOM 1508 C C . MET A 1 185 ? 7.100 -9.381 0.906 1.00 73.50 185 MET A C 1
ATOM 1510 O O . MET A 1 185 ? 6.207 -9.493 1.738 1.00 73.50 185 MET A O 1
ATOM 1514 N N . CYS A 1 186 ? 8.384 -9.502 1.253 1.00 78.12 186 CYS A N 1
ATOM 1515 C CA . CYS A 1 186 ? 8.839 -9.744 2.622 1.00 78.12 186 CYS A CA 1
ATOM 1516 C C . CYS A 1 186 ? 8.444 -8.608 3.569 1.00 78.12 186 CYS A C 1
ATOM 1518 O O . CYS A 1 186 ? 7.938 -8.895 4.648 1.00 78.12 186 CYS A O 1
ATOM 1520 N N . LYS A 1 187 ? 8.612 -7.340 3.169 1.00 76.00 187 LYS A N 1
ATOM 1521 C CA . LYS A 1 187 ? 8.181 -6.183 3.973 1.00 76.00 187 LYS A CA 1
ATOM 1522 C C . LYS A 1 187 ? 6.675 -6.195 4.220 1.00 76.00 187 LYS A C 1
ATOM 1524 O O . LYS A 1 187 ? 6.240 -5.989 5.350 1.00 76.00 187 LYS A O 1
ATOM 1529 N N . HIS A 1 188 ? 5.884 -6.483 3.187 1.00 70.88 188 HIS A N 1
ATOM 1530 C CA . HIS A 1 188 ? 4.435 -6.602 3.334 1.00 70.88 188 HIS A CA 1
ATOM 1531 C C . HIS A 1 188 ? 4.030 -7.832 4.153 1.00 70.88 188 HIS A C 1
ATOM 1533 O O . HIS A 1 188 ? 3.060 -7.758 4.886 1.00 70.88 188 HIS A O 1
ATOM 1539 N N . ASN A 1 189 ? 4.781 -8.933 4.118 1.00 72.69 189 ASN A N 1
ATOM 1540 C CA . ASN A 1 189 ? 4.502 -10.113 4.942 1.00 72.69 189 ASN A CA 1
ATOM 1541 C C . ASN A 1 189 ? 5.005 -9.984 6.393 1.00 72.69 189 ASN A C 1
ATOM 1543 O O . ASN A 1 189 ? 4.515 -10.695 7.271 1.00 72.69 189 ASN A O 1
ATOM 1547 N N . GLN A 1 190 ? 5.984 -9.115 6.665 1.00 72.50 190 GLN A N 1
ATOM 1548 C CA . GLN A 1 190 ? 6.490 -8.839 8.014 1.00 72.50 190 GLN A CA 1
ATOM 1549 C C . GLN A 1 190 ? 5.536 -7.964 8.824 1.00 72.50 190 GLN A C 1
ATOM 1551 O O . GLN A 1 190 ? 5.311 -8.285 9.986 1.00 72.50 190 GLN A O 1
ATOM 1556 N N . LEU A 1 191 ? 4.917 -6.939 8.227 1.00 68.69 191 LEU A N 1
ATOM 1557 C CA . LEU A 1 191 ? 3.979 -6.062 8.946 1.00 68.69 191 LEU A CA 1
ATOM 1558 C C . LEU A 1 191 ? 2.836 -6.833 9.651 1.00 68.69 191 LEU A C 1
ATOM 1560 O O . LEU A 1 191 ? 2.612 -6.599 10.837 1.00 68.69 191 LEU A O 1
ATOM 1564 N N . PRO A 1 192 ? 2.148 -7.792 8.999 1.00 68.56 192 PRO A N 1
ATOM 1565 C CA . PRO A 1 192 ? 1.151 -8.641 9.649 1.00 68.56 192 PRO A CA 1
ATOM 1566 C C . PRO A 1 192 ? 1.725 -9.469 10.802 1.00 68.56 192 PRO A C 1
ATOM 1568 O O . PRO A 1 192 ? 1.068 -9.650 11.823 1.00 68.56 192 PRO A O 1
ATOM 1571 N N . LYS A 1 193 ? 2.964 -9.963 10.673 1.00 69.81 193 LYS A N 1
ATOM 1572 C CA . LYS A 1 193 ? 3.630 -10.733 11.734 1.00 69.81 193 LYS A CA 1
ATOM 1573 C C . LYS A 1 193 ? 4.015 -9.857 12.923 1.00 69.81 193 LYS A C 1
ATOM 1575 O O . LYS A 1 193 ? 3.908 -10.321 14.051 1.00 69.81 193 LYS A O 1
ATOM 1580 N N . GLU A 1 194 ? 4.431 -8.616 12.685 1.00 68.25 194 GLU A N 1
ATOM 1581 C CA . GLU A 1 194 ? 4.707 -7.629 13.734 1.00 68.25 194 GLU A CA 1
ATOM 1582 C C . GLU A 1 194 ? 3.436 -7.330 14.537 1.00 68.25 194 GLU A C 1
ATOM 1584 O O . GLU A 1 194 ? 3.469 -7.426 15.764 1.00 68.25 194 GLU A O 1
ATOM 1589 N N . ILE A 1 195 ? 2.303 -7.115 13.856 1.00 61.38 195 ILE A N 1
ATOM 1590 C CA . ILE A 1 195 ? 0.981 -6.935 14.482 1.00 61.38 195 ILE A CA 1
ATOM 1591 C C . ILE A 1 195 ? 0.631 -8.148 15.361 1.00 61.38 195 ILE A C 1
ATOM 1593 O O . ILE A 1 195 ? 0.326 -7.998 16.541 1.00 61.38 195 ILE A O 1
ATOM 1597 N N . LEU A 1 196 ? 0.775 -9.367 14.829 1.00 62.47 196 LEU A N 1
ATOM 1598 C CA . LEU A 1 196 ? 0.506 -10.605 15.577 1.00 62.47 196 LEU A CA 1
ATOM 1599 C C . LEU A 1 196 ? 1.502 -10.863 16.723 1.00 62.47 196 LEU A C 1
ATOM 1601 O O . LEU A 1 196 ? 1.190 -11.585 17.668 1.00 62.47 196 LEU A O 1
ATOM 1605 N N . SER A 1 197 ? 2.723 -10.329 16.648 1.00 60.53 197 SER A N 1
ATOM 1606 C CA . SER A 1 197 ? 3.737 -10.481 17.699 1.00 60.53 197 SER A CA 1
ATOM 1607 C C . SER A 1 197 ? 3.521 -9.512 18.861 1.00 60.53 197 SER A C 1
ATOM 1609 O O . SER A 1 197 ? 3.752 -9.890 20.009 1.00 60.53 197 SER A O 1
ATOM 1611 N N . GLN A 1 198 ? 2.996 -8.312 18.593 1.00 59.59 198 GLN A N 1
ATOM 1612 C CA . GLN A 1 198 ? 2.577 -7.370 19.632 1.00 59.59 198 GLN A CA 1
ATOM 1613 C C . GLN A 1 198 ? 1.448 -7.960 20.493 1.00 59.59 198 GLN A C 1
ATOM 1615 O O . GLN A 1 198 ? 1.458 -7.761 21.705 1.00 59.59 198 GLN A O 1
ATOM 1620 N N . GLU A 1 199 ? 0.566 -8.798 19.923 1.00 52.03 199 GLU A N 1
ATOM 1621 C CA . GLU A 1 199 ? -0.435 -9.553 20.702 1.00 52.03 199 GLU A CA 1
ATOM 1622 C C . GLU A 1 199 ? 0.191 -10.459 21.777 1.00 52.03 199 GLU A C 1
ATOM 1624 O O . GLU A 1 199 ? -0.420 -10.692 22.819 1.00 52.03 199 GLU A O 1
ATOM 1629 N N . LYS A 1 200 ? 1.397 -10.991 21.536 1.00 50.19 200 LYS A N 1
ATOM 1630 C CA . LYS A 1 200 ? 2.065 -11.932 22.451 1.00 50.19 200 LYS A CA 1
ATOM 1631 C C . LYS A 1 200 ? 2.822 -11.235 23.581 1.00 50.19 200 LYS A C 1
ATOM 1633 O O . LYS A 1 200 ? 2.979 -11.827 24.641 1.00 50.19 200 LYS A O 1
ATOM 1638 N N . HIS A 1 201 ? 3.273 -9.998 23.373 1.00 42.62 201 HIS A N 1
ATOM 1639 C CA . HIS A 1 201 ? 4.031 -9.235 24.371 1.00 42.62 201 HIS A CA 1
ATOM 1640 C C . HIS A 1 201 ? 3.157 -8.533 25.421 1.00 42.62 201 HIS A C 1
ATOM 1642 O O . HIS A 1 201 ? 3.694 -8.040 26.406 1.00 42.62 201 HIS A O 1
ATOM 1648 N N . ILE A 1 202 ? 1.832 -8.502 25.241 1.00 43.88 202 ILE A N 1
ATOM 1649 C CA . ILE A 1 202 ? 0.895 -7.854 26.178 1.00 43.88 202 ILE A CA 1
ATOM 1650 C C . ILE A 1 202 ? 0.236 -8.880 27.126 1.00 43.88 202 ILE A C 1
ATOM 1652 O O . ILE A 1 202 ? -0.584 -8.539 27.974 1.00 43.88 202 ILE A O 1
ATOM 1656 N N . GLN A 1 203 ? 0.647 -10.152 27.069 1.00 44.44 203 GLN A N 1
ATOM 1657 C CA . GLN A 1 203 ? 0.447 -11.049 28.205 1.00 44.44 203 GLN A CA 1
ATOM 1658 C C . GLN A 1 203 ? 1.551 -10.795 29.230 1.00 44.44 203 GLN A C 1
ATOM 1660 O O . GLN A 1 203 ? 2.651 -11.303 29.044 1.00 44.44 203 GLN A O 1
ATOM 1665 N N . LEU A 1 204 ? 1.258 -9.981 30.253 1.00 34.03 204 LEU A N 1
ATOM 1666 C CA . LEU A 1 204 ? 1.746 -10.075 31.644 1.00 34.03 204 LEU A CA 1
ATOM 1667 C C . LEU A 1 204 ? 1.431 -8.773 32.408 1.00 34.03 204 LEU A C 1
ATOM 1669 O O . LEU A 1 204 ? 2.221 -7.829 32.399 1.00 34.03 204 LEU A O 1
ATOM 1673 N N . ASN A 1 205 ? 0.247 -8.729 33.025 1.00 30.38 205 ASN A N 1
ATOM 1674 C CA . ASN A 1 205 ? 0.014 -8.558 34.470 1.00 30.38 205 ASN A CA 1
ATOM 1675 C C . ASN A 1 205 ? -1.488 -8.435 34.735 1.00 30.38 205 ASN A C 1
ATOM 1677 O O . ASN A 1 205 ? -2.123 -7.558 34.112 1.00 30.38 205 ASN A O 1
#

Solvent-accessible surface area (backbone atoms only — not comparable to full-atom values): 12470 Å² total; per-residue (Å²): 69,70,30,54,49,73,44,60,50,98,85,70,45,81,75,47,74,48,76,50,71,50,72,101,68,70,42,72,59,54,26,50,44,47,25,54,50,55,54,55,71,73,52,66,89,90,68,89,80,89,86,87,77,89,54,62,68,39,54,50,52,52,52,52,51,51,53,50,50,54,52,50,53,48,54,49,52,55,50,55,52,74,67,62,67,68,63,78,68,42,86,77,52,95,70,100,76,69,66,55,65,62,52,48,55,62,50,50,77,53,57,92,56,73,78,81,44,71,67,58,40,52,52,50,52,49,52,55,22,62,76,64,77,57,57,90,30,61,50,58,45,30,77,74,41,38,94,83,46,61,87,66,41,23,93,78,73,63,77,50,71,30,38,79,66,40,69,73,66,36,71,76,43,49,66,57,51,50,51,51,51,50,50,51,52,48,54,63,58,42,54,61,50,51,58,61,48,54,66,62,73,70,72,83,133